Protein AF-A0A538MYV8-F1 (afdb_monomer_lite)

pLDDT: mean 91.84, std 8.22, range [51.97, 98.62]

Sequence (216 aa):
MGMLVLVGTPPGEPSERARAALAGADVVGRDDTPDAELLAALRAGATVAVVTDRPRDRLVRAALDAGVPVTAVPGADAAIGALAVSGLPSDRFCVEDGPPREPARLATEPRTLVFREPGRLADLAAAFGADRPAVLCGPDGAVLRGSLGELTEAGPGVLVVAGAPAVSVARPDDASLRAEVAGHEVGGTPRRDAITLVARRYGLPRREVYQAVVTR

Foldseek 3Di:
DEAEEEEEDALDDGDPVSVVLVVQWPEEAEPPDDLVVQLVCRLVRTYYYYYYQDDPPVSVVSCVVSVHYYYYDDYDHQQVVLVVPQPADDPDEEEAAEADPCLLVQLQFQHKYKYFHNDQLVVNCVNNPQQWWKWFQDSVRDIDTGGSVVCRPVDTGIMITHHRDPPQVPPDPLVVLQVQLVVVVVVVHPSLVSLVVSCVVNVHDSVVSVCSNPPD

Radius of gyration: 24.99 Å; chains: 1; bounding box: 68×32×53 Å

Structure (mmCIF, N/CA/C/O backbone):
data_AF-A0A538MYV8-F1
#
_entry.id   AF-A0A538MYV8-F1
#
loop_
_atom_site.group_PDB
_atom_site.id
_atom_site.type_symbol
_atom_site.label_atom_id
_atom_site.label_alt_id
_atom_site.label_comp_id
_atom_site.label_asym_id
_atom_site.label_entity_id
_atom_site.label_seq_id
_atom_site.pdbx_PDB_ins_code
_atom_site.Cartn_x
_atom_site.Cartn_y
_atom_site.Cartn_z
_atom_site.occupancy
_atom_site.B_iso_or_equiv
_atom_site.auth_seq_id
_atom_site.auth_comp_id
_atom_site.auth_asym_id
_atom_site.auth_atom_id
_atom_site.pdbx_PDB_model_num
ATOM 1 N N . MET A 1 1 ? 11.898 -5.232 -32.373 1.00 75.19 1 MET A N 1
ATOM 2 C CA . MET A 1 1 ? 10.717 -4.692 -31.667 1.00 75.19 1 MET A CA 1
ATOM 3 C C . MET A 1 1 ? 11.099 -4.669 -30.203 1.00 75.19 1 MET A C 1
ATOM 5 O O . MET A 1 1 ? 11.535 -5.713 -29.735 1.00 75.19 1 MET A O 1
ATOM 9 N N . GLY A 1 2 ? 11.072 -3.503 -29.552 1.00 90.25 2 GLY A N 1
ATOM 10 C CA . GLY A 1 2 ? 11.531 -3.371 -28.165 1.00 90.25 2 GLY A CA 1
ATOM 11 C C . GLY A 1 2 ? 10.633 -4.119 -27.183 1.00 90.25 2 GLY A C 1
ATOM 12 O O . GLY A 1 2 ? 9.567 -4.598 -27.566 1.00 90.25 2 GLY A O 1
ATOM 13 N N . MET A 1 3 ? 11.055 -4.213 -25.926 1.00 97.31 3 MET A N 1
ATOM 14 C CA . MET A 1 3 ? 10.283 -4.835 -24.845 1.00 97.31 3 MET A CA 1
ATOM 15 C C . MET A 1 3 ? 10.547 -4.098 -23.537 1.00 97.31 3 MET A C 1
ATOM 17 O O . MET A 1 3 ? 11.699 -3.830 -23.209 1.00 97.31 3 MET A O 1
ATOM 21 N N . LEU A 1 4 ? 9.495 -3.807 -22.775 1.00 97.94 4 LEU A N 1
ATOM 22 C CA . LEU A 1 4 ? 9.611 -3.271 -21.422 1.00 97.94 4 LEU A CA 1
ATOM 23 C C . LEU A 1 4 ? 9.412 -4.393 -20.399 1.00 97.94 4 LEU A C 1
ATOM 25 O O . LEU A 1 4 ? 8.392 -5.084 -20.410 1.00 97.94 4 LEU A O 1
ATOM 29 N N . VAL A 1 5 ? 10.363 -4.540 -19.481 1.00 97.25 5 VAL A N 1
ATOM 30 C CA . VAL A 1 5 ? 10.290 -5.476 -18.356 1.00 97.25 5 VAL A CA 1
ATOM 31 C C . VAL A 1 5 ? 10.330 -4.689 -17.050 1.00 97.25 5 VAL A C 1
ATOM 33 O O . VAL A 1 5 ? 11.341 -4.071 -16.729 1.00 97.25 5 VAL A O 1
ATOM 36 N N . LEU A 1 6 ? 9.253 -4.715 -16.268 1.00 96.19 6 LEU A N 1
ATOM 37 C CA . LEU A 1 6 ? 9.278 -4.193 -14.900 1.00 96.19 6 LEU A CA 1
ATOM 38 C C . LEU A 1 6 ? 9.822 -5.263 -13.956 1.00 96.19 6 LEU A C 1
ATOM 40 O O . LEU A 1 6 ? 9.308 -6.378 -13.915 1.00 96.19 6 LEU A O 1
ATOM 44 N N . VAL A 1 7 ? 10.860 -4.943 -13.196 1.00 93.75 7 VAL A N 1
ATOM 45 C CA . VAL A 1 7 ? 11.504 -5.870 -12.266 1.00 93.75 7 VAL A CA 1
ATOM 46 C C . VAL A 1 7 ? 11.270 -5.364 -10.850 1.00 93.75 7 VAL A C 1
ATOM 48 O O . VAL A 1 7 ? 11.802 -4.324 -10.470 1.00 93.75 7 VAL A O 1
ATOM 51 N N . GLY A 1 8 ? 10.475 -6.098 -10.071 1.00 88.50 8 GLY A N 1
ATOM 52 C CA . GLY A 1 8 ? 10.242 -5.763 -8.668 1.00 88.50 8 GLY A CA 1
ATOM 53 C C . GLY A 1 8 ? 11.539 -5.805 -7.856 1.00 88.50 8 GLY A C 1
ATOM 54 O O . GLY A 1 8 ? 12.344 -6.730 -8.012 1.00 88.50 8 GLY A O 1
ATOM 55 N N . THR A 1 9 ? 11.746 -4.823 -6.982 1.00 71.94 9 THR A N 1
ATOM 56 C CA . THR A 1 9 ? 12.897 -4.779 -6.071 1.00 71.94 9 THR A CA 1
ATOM 57 C C . THR A 1 9 ? 12.812 -5.894 -5.018 1.00 71.94 9 THR A C 1
ATOM 59 O O . THR A 1 9 ? 11.776 -6.093 -4.386 1.00 71.94 9 THR A O 1
ATOM 62 N N . PRO A 1 10 ? 13.881 -6.666 -4.782 1.00 57.84 10 PRO A N 1
ATOM 63 C CA . PRO A 1 10 ? 13.966 -7.513 -3.601 1.00 57.84 10 PRO A CA 1
ATOM 64 C C . PRO A 1 10 ? 14.563 -6.709 -2.430 1.00 57.84 10 PRO A C 1
ATOM 66 O O . PRO A 1 10 ? 15.513 -5.958 -2.647 1.00 57.84 10 PRO A O 1
ATOM 69 N N . PRO A 1 11 ? 14.130 -6.916 -1.171 1.00 56.22 11 PRO A N 1
ATOM 70 C CA . PRO A 1 11 ? 14.833 -6.430 0.022 1.00 56.22 11 PRO A CA 1
ATOM 71 C C . PRO A 1 11 ? 16.139 -7.219 0.286 1.00 56.22 11 PRO A C 1
ATOM 73 O O . PRO A 1 11 ? 16.555 -7.393 1.425 1.00 56.22 11 PRO A O 1
ATOM 76 N N . GLY A 1 12 ? 16.775 -7.752 -0.763 1.00 65.75 12 GLY A N 1
ATOM 77 C CA . GLY A 1 12 ? 17.877 -8.709 -0.699 1.00 65.75 12 GLY A CA 1
ATOM 78 C C . GLY A 1 12 ? 18.343 -9.141 -2.092 1.00 65.75 12 GLY A C 1
ATOM 79 O O . GLY A 1 12 ? 18.235 -8.381 -3.055 1.00 65.75 12 GLY A O 1
ATOM 80 N N . GLU A 1 13 ? 18.861 -10.366 -2.220 1.00 70.75 13 GLU A N 1
ATOM 81 C CA . GLU A 1 13 ? 19.348 -10.860 -3.513 1.00 70.75 13 GLU A CA 1
ATOM 82 C C . GLU A 1 13 ? 18.222 -10.998 -4.555 1.00 70.75 13 GLU A C 1
ATOM 84 O O . GLU A 1 13 ? 17.139 -11.509 -4.244 1.00 70.75 13 GLU A O 1
ATOM 89 N N . PRO A 1 14 ? 18.457 -10.597 -5.820 1.00 79.88 14 PRO A N 1
ATOM 90 C CA . PRO A 1 14 ? 17.461 -10.753 -6.863 1.00 79.88 14 PRO A CA 1
ATOM 91 C C . PRO A 1 14 ? 17.208 -12.220 -7.195 1.00 79.88 14 PRO A C 1
ATOM 93 O O . PRO A 1 14 ? 18.136 -13.029 -7.321 1.00 79.88 14 PRO A O 1
ATOM 96 N N . SER A 1 15 ? 15.931 -12.542 -7.416 1.00 86.62 15 SER A N 1
ATOM 97 C CA . SER A 1 15 ? 15.525 -13.860 -7.901 1.00 86.62 15 SER A CA 1
ATOM 98 C C . SER A 1 15 ? 16.261 -14.215 -9.196 1.00 86.62 15 SER A C 1
ATOM 100 O O . SER A 1 15 ? 16.681 -13.339 -9.954 1.00 86.62 15 SER A O 1
ATOM 102 N N . GLU A 1 16 ? 16.399 -15.507 -9.493 1.00 89.56 16 GLU A N 1
ATOM 103 C CA . GLU A 1 16 ? 17.036 -15.957 -10.737 1.00 89.56 16 GLU A CA 1
ATOM 104 C C . GLU A 1 16 ? 16.371 -15.343 -11.979 1.00 89.56 16 GLU A C 1
ATOM 106 O O . GLU A 1 16 ? 17.059 -14.889 -12.891 1.00 89.56 16 GLU A O 1
ATOM 111 N N . ARG A 1 17 ? 15.035 -15.224 -11.969 1.00 90.12 17 ARG A N 1
ATOM 112 C CA . ARG A 1 17 ? 14.280 -14.542 -13.030 1.00 90.12 17 ARG A CA 1
ATOM 113 C C . ARG A 1 17 ? 14.609 -13.055 -13.124 1.00 90.12 17 ARG A C 1
ATOM 115 O O . ARG A 1 17 ? 14.745 -12.553 -14.234 1.00 90.12 17 ARG A O 1
ATOM 122 N N . ALA A 1 18 ? 14.749 -12.360 -11.995 1.00 91.38 18 ALA A N 1
ATOM 123 C CA . ALA A 1 18 ? 15.143 -10.953 -11.987 1.00 91.38 18 ALA A CA 1
ATOM 124 C C . ALA A 1 18 ? 16.572 -10.781 -12.524 1.00 91.38 18 ALA A C 1
ATOM 126 O O . ALA A 1 18 ? 16.797 -9.938 -13.387 1.00 91.38 18 ALA A O 1
ATOM 127 N N . ARG A 1 19 ? 17.521 -11.630 -12.101 1.00 91.69 19 ARG A N 1
ATOM 128 C CA . ARG A 1 19 ? 18.895 -11.632 -12.633 1.00 91.69 19 ARG A CA 1
ATOM 129 C C . ARG A 1 19 ? 18.922 -11.880 -14.139 1.00 91.69 19 ARG A C 1
ATOM 131 O O . ARG A 1 19 ? 19.604 -11.151 -14.848 1.00 91.69 19 ARG A O 1
ATOM 138 N N . ALA A 1 20 ? 18.164 -12.862 -14.623 1.00 93.00 20 ALA A N 1
ATOM 139 C CA . ALA A 1 20 ? 18.073 -13.164 -16.048 1.00 93.00 20 ALA A CA 1
ATOM 140 C C . ALA A 1 20 ? 17.469 -11.998 -16.850 1.00 93.00 20 ALA A C 1
ATOM 142 O O . ALA A 1 20 ? 18.008 -11.635 -17.892 1.00 93.00 20 ALA A O 1
ATOM 143 N N . ALA A 1 21 ? 16.395 -11.377 -16.350 1.00 93.31 21 ALA A N 1
ATOM 144 C CA . ALA A 1 21 ? 15.771 -10.224 -16.995 1.00 93.31 21 ALA A CA 1
ATOM 145 C C . ALA A 1 21 ? 16.719 -9.019 -17.081 1.00 93.31 21 ALA A C 1
ATOM 147 O O . ALA A 1 21 ? 16.794 -8.378 -18.123 1.00 93.31 21 ALA A O 1
ATOM 148 N N . LEU A 1 22 ? 17.465 -8.736 -16.009 1.00 94.19 22 LEU A N 1
ATOM 149 C CA . LEU A 1 22 ? 18.431 -7.636 -15.976 1.00 94.19 22 LEU A CA 1
ATOM 150 C C . LEU A 1 22 ? 19.646 -7.906 -16.870 1.00 94.19 22 LEU A C 1
ATOM 152 O O . LEU A 1 22 ? 20.090 -7.007 -17.572 1.00 94.19 22 LEU A O 1
ATOM 156 N N . ALA A 1 23 ? 20.168 -9.135 -16.873 1.00 94.69 23 ALA A N 1
ATOM 157 C CA . ALA A 1 23 ? 21.309 -9.513 -17.707 1.00 94.69 23 ALA A CA 1
ATOM 158 C C . ALA A 1 23 ? 20.974 -9.549 -19.208 1.00 94.69 23 ALA A C 1
ATOM 160 O O . ALA A 1 23 ? 21.864 -9.370 -20.034 1.00 94.69 23 ALA A O 1
ATOM 161 N N . GLY A 1 24 ? 19.710 -9.804 -19.559 1.00 94.19 24 GLY A N 1
ATOM 162 C CA . GLY A 1 24 ? 19.230 -9.839 -20.941 1.00 94.19 24 GLY A CA 1
ATOM 163 C C . GLY A 1 24 ? 18.709 -8.504 -21.479 1.00 94.19 24 GLY A C 1
ATOM 164 O O . GLY A 1 24 ? 18.251 -8.469 -22.618 1.00 94.19 24 GLY A O 1
ATOM 165 N N . ALA A 1 25 ? 18.719 -7.434 -20.679 1.00 96.88 25 ALA A N 1
ATOM 166 C CA . ALA A 1 25 ? 18.253 -6.119 -21.104 1.00 96.88 25 ALA A CA 1
ATOM 167 C C . ALA A 1 25 ? 19.376 -5.311 -21.766 1.00 96.88 25 ALA A C 1
ATOM 169 O O . ALA A 1 25 ? 20.512 -5.306 -21.298 1.00 96.88 25 ALA A O 1
ATOM 170 N N . ASP A 1 26 ? 19.029 -4.567 -22.814 1.00 97.62 26 ASP A N 1
ATOM 171 C CA . ASP A 1 26 ? 19.937 -3.623 -23.470 1.00 97.62 26 ASP A CA 1
ATOM 172 C C . ASP A 1 26 ? 20.108 -2.345 -22.628 1.00 97.62 26 ASP A C 1
ATOM 174 O O . ASP A 1 26 ? 21.166 -1.718 -22.634 1.00 97.62 26 ASP A O 1
ATOM 178 N N . VAL A 1 27 ? 19.056 -1.953 -21.896 1.00 97.50 27 VAL A N 1
ATOM 179 C CA . VAL A 1 27 ? 19.040 -0.790 -20.996 1.00 97.50 27 VAL A CA 1
ATOM 180 C C . VAL A 1 27 ? 18.428 -1.184 -19.657 1.00 97.50 27 VAL A C 1
ATOM 182 O O . VAL A 1 27 ? 17.369 -1.810 -19.610 1.00 97.50 27 VAL A O 1
ATOM 185 N N . VAL A 1 28 ? 19.069 -0.770 -18.561 1.00 96.81 28 VAL A N 1
ATOM 186 C CA . VAL A 1 28 ? 18.564 -0.971 -17.197 1.00 96.81 28 VAL A CA 1
ATOM 187 C C . VAL A 1 28 ? 18.276 0.378 -16.544 1.00 96.81 28 VAL A C 1
ATOM 189 O O . VAL A 1 28 ? 19.193 1.154 -16.286 1.00 96.81 28 VAL A O 1
ATOM 192 N N . GLY A 1 29 ? 17.000 0.639 -16.266 1.00 94.94 29 GLY A N 1
ATOM 193 C CA . GLY A 1 29 ? 16.519 1.811 -15.540 1.00 94.94 29 GLY A CA 1
ATOM 194 C C . GLY A 1 29 ? 16.185 1.520 -14.076 1.00 94.94 29 GLY A C 1
ATOM 195 O O . GLY A 1 29 ? 16.063 0.367 -13.652 1.00 94.94 29 GLY A O 1
ATOM 196 N N . ARG A 1 30 ? 15.996 2.593 -13.311 1.00 92.31 30 ARG A N 1
ATOM 197 C CA . ARG A 1 30 ? 15.528 2.614 -11.919 1.00 92.31 30 ARG A CA 1
ATOM 198 C C . ARG A 1 30 ? 14.431 3.665 -11.737 1.00 92.31 30 ARG A C 1
ATOM 200 O O . ARG A 1 30 ? 14.079 4.372 -12.682 1.00 92.31 30 ARG A O 1
ATOM 207 N N . ASP A 1 31 ? 13.902 3.785 -10.523 1.00 87.06 31 ASP A N 1
ATOM 208 C CA . ASP A 1 31 ? 12.831 4.736 -10.208 1.00 87.06 31 ASP A CA 1
ATOM 209 C C . ASP A 1 31 ? 13.180 6.204 -10.507 1.00 87.06 31 ASP A C 1
ATOM 211 O O . ASP A 1 31 ? 12.310 6.981 -10.898 1.00 87.06 31 ASP A O 1
ATOM 215 N N . ASP A 1 32 ? 14.449 6.583 -10.416 1.00 89.44 32 ASP A N 1
ATOM 216 C CA . ASP A 1 32 ? 14.944 7.924 -10.742 1.00 89.44 32 ASP A CA 1
ATOM 217 C C . ASP A 1 32 ? 15.244 8.130 -12.237 1.00 89.44 32 ASP A C 1
ATOM 219 O O . ASP A 1 32 ? 15.486 9.258 -12.670 1.00 89.44 32 ASP A O 1
ATOM 223 N N . THR A 1 33 ? 15.203 7.071 -13.051 1.00 94.38 33 THR A N 1
ATOM 224 C CA . THR A 1 33 ? 15.491 7.179 -14.482 1.00 94.38 33 THR A CA 1
ATOM 225 C C . THR A 1 33 ? 14.340 7.883 -15.211 1.00 94.38 33 THR A C 1
ATOM 227 O O . THR A 1 33 ? 13.185 7.447 -15.083 1.00 94.38 33 THR A O 1
ATOM 230 N N . PRO A 1 34 ? 14.616 8.944 -15.999 1.00 95.50 34 PRO A N 1
ATOM 231 C CA . PRO A 1 34 ? 13.584 9.675 -16.724 1.00 95.50 34 PRO A CA 1
ATOM 232 C C . PRO A 1 34 ? 12.831 8.792 -17.723 1.00 95.50 34 PRO A C 1
ATOM 234 O O . PRO A 1 34 ? 13.426 8.179 -18.609 1.00 95.50 34 PRO A O 1
ATOM 237 N N . ASP A 1 35 ? 11.49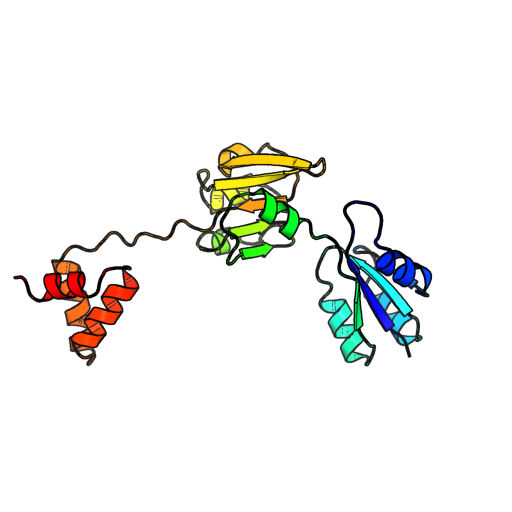8 8.805 -17.658 1.00 95.06 35 ASP A N 1
ATOM 238 C CA . ASP A 1 35 ? 10.653 8.017 -18.570 1.00 95.06 35 ASP A CA 1
ATOM 239 C C . ASP A 1 35 ? 10.926 8.327 -20.050 1.00 95.06 35 ASP A C 1
ATOM 241 O O . ASP A 1 35 ? 10.860 7.436 -20.894 1.00 95.06 35 ASP A O 1
ATOM 245 N N . ALA A 1 36 ? 11.267 9.578 -20.378 1.00 95.06 36 ALA A N 1
ATOM 246 C CA . ALA A 1 36 ? 11.573 9.988 -21.748 1.00 95.06 36 ALA A CA 1
ATOM 247 C C . ALA A 1 36 ? 12.786 9.244 -22.335 1.00 95.06 36 ALA A C 1
ATOM 249 O O . ALA A 1 36 ? 12.776 8.897 -23.516 1.00 95.06 36 ALA A O 1
ATOM 250 N N . GLU A 1 37 ? 13.800 8.975 -21.513 1.00 96.31 37 GLU A N 1
ATOM 251 C CA . GLU A 1 37 ? 15.004 8.242 -21.910 1.00 96.31 37 GLU A CA 1
ATOM 252 C C . GLU A 1 37 ? 14.680 6.767 -22.169 1.00 96.31 37 GLU A C 1
ATOM 254 O O . GLU A 1 37 ? 14.988 6.229 -23.234 1.00 96.31 37 GLU A O 1
ATOM 259 N N . LEU A 1 38 ? 13.954 6.139 -21.239 1.00 97.38 38 LEU A N 1
ATOM 260 C CA . LEU A 1 38 ? 13.519 4.746 -21.353 1.00 97.38 38 LEU A CA 1
ATOM 261 C C . LEU A 1 38 ? 12.638 4.537 -22.593 1.00 97.38 38 LEU A C 1
ATOM 263 O O . LEU A 1 38 ? 12.814 3.578 -23.342 1.00 97.38 38 LEU A O 1
ATOM 267 N N . LEU A 1 39 ? 11.719 5.469 -22.858 1.00 95.94 39 LEU A N 1
ATOM 268 C CA . LEU A 1 39 ? 10.853 5.430 -24.036 1.00 95.94 39 LEU A CA 1
ATOM 269 C C . LEU A 1 39 ? 11.624 5.607 -25.346 1.00 95.94 39 LEU A C 1
ATOM 271 O O . LEU A 1 39 ? 11.259 4.988 -26.347 1.00 95.94 39 LEU A O 1
ATOM 275 N N . ALA A 1 40 ? 12.674 6.429 -25.366 1.00 96.25 40 ALA A N 1
ATOM 276 C CA . ALA A 1 40 ? 13.527 6.566 -26.543 1.00 96.25 40 ALA A CA 1
ATOM 277 C C . ALA A 1 40 ? 14.225 5.236 -26.873 1.00 96.25 40 ALA A C 1
ATOM 279 O O . ALA A 1 40 ? 14.197 4.807 -28.028 1.00 96.25 40 ALA A O 1
ATOM 280 N N . ALA A 1 41 ? 14.756 4.543 -25.861 1.00 97.50 41 ALA A N 1
ATOM 281 C CA . ALA A 1 41 ? 15.362 3.225 -26.029 1.00 97.50 41 ALA A CA 1
ATOM 282 C C . ALA A 1 41 ? 14.348 2.175 -26.523 1.00 97.50 41 ALA A C 1
ATOM 284 O O . ALA A 1 41 ? 14.606 1.475 -27.505 1.00 97.50 41 ALA A O 1
ATOM 285 N N . LEU A 1 42 ? 13.156 2.116 -25.917 1.00 97.44 42 LEU A N 1
ATOM 286 C CA . LEU A 1 42 ? 12.086 1.201 -26.340 1.00 97.44 42 LEU A CA 1
ATOM 287 C C . LEU A 1 42 ? 11.699 1.410 -27.815 1.00 97.44 42 LEU A C 1
ATOM 289 O O . LEU A 1 42 ? 11.546 0.443 -28.564 1.00 97.44 42 LEU A O 1
ATOM 293 N N . ARG A 1 43 ? 11.593 2.670 -28.260 1.00 94.69 43 ARG A N 1
ATOM 294 C CA . ARG A 1 43 ? 11.285 3.027 -29.659 1.00 94.69 43 ARG A CA 1
ATOM 295 C C . ARG A 1 43 ? 12.409 2.681 -30.629 1.00 94.69 43 ARG A C 1
ATOM 297 O O . ARG A 1 43 ? 12.126 2.341 -31.773 1.00 94.69 43 ARG A O 1
ATOM 304 N N . ALA A 1 44 ? 13.658 2.719 -30.174 1.00 96.06 44 ALA A N 1
ATOM 305 C CA . ALA A 1 44 ? 14.805 2.233 -30.938 1.00 96.06 44 ALA A CA 1
ATOM 306 C C . ALA A 1 44 ? 14.842 0.694 -31.048 1.00 96.06 44 ALA A C 1
ATOM 308 O O . ALA A 1 44 ? 15.687 0.143 -31.749 1.00 96.06 44 ALA A O 1
ATOM 309 N N . GLY A 1 45 ? 13.909 -0.006 -30.396 1.00 96.56 45 GLY A N 1
ATOM 310 C CA . GLY A 1 45 ? 13.795 -1.457 -30.441 1.00 96.56 45 GLY A CA 1
ATOM 311 C C . GLY A 1 45 ? 14.551 -2.180 -29.329 1.00 96.56 45 GLY A C 1
ATOM 312 O O . GLY A 1 45 ? 14.637 -3.403 -29.404 1.00 96.56 45 GLY A O 1
ATOM 313 N N . ALA A 1 46 ? 15.057 -1.453 -28.328 1.00 97.81 46 ALA A N 1
ATOM 314 C CA . ALA A 1 46 ? 15.773 -2.018 -27.192 1.00 97.81 46 ALA A CA 1
ATOM 315 C C . ALA A 1 46 ? 14.838 -2.768 -26.231 1.00 97.81 46 ALA A C 1
ATOM 317 O O . ALA A 1 46 ? 13.670 -2.406 -26.039 1.00 97.81 46 ALA A O 1
ATOM 318 N N . THR A 1 47 ? 15.384 -3.785 -25.579 1.00 98.19 47 THR A N 1
ATOM 319 C CA . THR A 1 47 ? 14.822 -4.388 -24.374 1.00 98.19 47 THR A CA 1
ATOM 320 C C . THR A 1 47 ? 15.238 -3.547 -23.175 1.00 98.19 47 THR A C 1
ATOM 322 O O . THR A 1 47 ? 16.422 -3.436 -22.863 1.00 98.19 47 THR A O 1
ATOM 325 N N . VAL A 1 48 ? 14.266 -2.955 -22.489 1.00 98.25 48 VAL A N 1
ATOM 326 C CA . VAL A 1 48 ? 14.492 -2.110 -21.316 1.00 98.25 48 VAL A CA 1
ATOM 327 C C . VAL A 1 48 ? 13.950 -2.818 -20.084 1.00 98.25 48 VAL A C 1
ATOM 329 O O . VAL A 1 48 ? 12.755 -3.108 -20.009 1.00 98.25 48 VAL A O 1
ATOM 332 N N . ALA A 1 49 ? 14.812 -3.071 -19.105 1.00 97.12 49 ALA A N 1
ATOM 333 C CA . ALA A 1 49 ? 14.403 -3.527 -17.783 1.00 97.12 49 ALA A CA 1
ATOM 334 C C . ALA A 1 49 ? 14.403 -2.347 -16.809 1.00 97.12 49 ALA A C 1
ATOM 336 O O . ALA A 1 49 ? 15.368 -1.593 -16.753 1.00 97.12 49 ALA A O 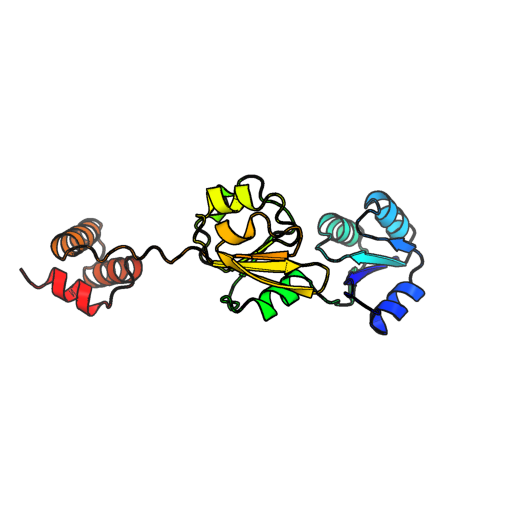1
ATOM 337 N N . VAL A 1 50 ? 13.342 -2.178 -16.026 1.00 96.19 50 VAL A N 1
ATOM 338 C CA . VAL A 1 50 ? 13.249 -1.115 -15.017 1.00 96.19 50 VAL A CA 1
ATOM 339 C C . VAL A 1 50 ? 13.077 -1.749 -13.652 1.00 96.19 50 VAL A C 1
ATOM 341 O O . VAL A 1 50 ? 12.076 -2.419 -13.403 1.00 96.19 50 VAL A O 1
ATOM 344 N N . VAL A 1 51 ? 14.054 -1.536 -12.775 1.00 93.38 51 VAL A N 1
ATOM 345 C CA . VAL A 1 51 ? 13.969 -1.941 -11.373 1.00 93.38 51 VAL A CA 1
ATOM 346 C C . VAL A 1 51 ? 13.105 -0.927 -10.633 1.00 93.38 51 VAL A C 1
ATOM 348 O O . VAL A 1 51 ? 13.448 0.253 -10.603 1.00 93.38 51 VAL A O 1
ATOM 351 N N . THR A 1 52 ? 11.988 -1.374 -10.066 1.00 89.75 52 THR A N 1
ATOM 352 C CA . THR A 1 52 ? 11.024 -0.489 -9.402 1.00 89.75 52 THR A CA 1
ATOM 353 C C . THR A 1 52 ? 10.289 -1.207 -8.277 1.00 89.75 52 THR A C 1
ATOM 355 O O . THR A 1 52 ? 10.004 -2.402 -8.367 1.00 89.75 52 THR A O 1
ATOM 358 N N . ASP A 1 53 ? 9.992 -0.479 -7.206 1.00 83.69 53 ASP A N 1
ATOM 359 C CA . ASP A 1 53 ? 9.194 -0.953 -6.073 1.00 83.69 53 ASP A CA 1
ATOM 360 C C . ASP A 1 53 ? 7.732 -0.484 -6.120 1.00 83.69 53 ASP A C 1
ATOM 362 O O . ASP A 1 53 ? 6.941 -0.836 -5.242 1.00 83.69 53 ASP A O 1
ATOM 366 N N . ARG A 1 54 ? 7.373 0.300 -7.143 1.00 85.12 54 ARG A N 1
ATOM 367 C CA . ARG A 1 54 ? 6.099 1.014 -7.245 1.00 85.12 54 ARG A CA 1
ATOM 368 C C . ARG A 1 54 ? 5.543 1.000 -8.675 1.00 85.12 54 ARG A C 1
ATOM 370 O O . ARG A 1 54 ? 6.263 0.730 -9.638 1.00 85.12 54 ARG A O 1
ATOM 377 N N . PRO A 1 55 ? 4.246 1.282 -8.869 1.00 86.88 55 PRO A N 1
ATOM 378 C CA . PRO A 1 55 ? 3.672 1.359 -10.208 1.00 86.88 55 PRO A CA 1
ATOM 379 C C . PRO A 1 55 ? 4.302 2.477 -11.063 1.00 86.88 55 PRO A C 1
ATOM 381 O O . PRO A 1 55 ? 4.406 3.624 -10.637 1.00 86.88 55 PRO A O 1
ATOM 384 N N . ARG A 1 56 ? 4.652 2.163 -12.317 1.00 90.56 56 ARG A N 1
ATOM 385 C CA . ARG A 1 56 ? 5.162 3.114 -13.331 1.00 90.56 56 ARG A CA 1
ATOM 386 C C . ARG A 1 56 ? 4.110 3.362 -14.419 1.00 90.56 56 ARG A C 1
ATOM 388 O O . ARG A 1 56 ? 4.354 3.125 -15.601 1.00 90.56 56 ARG A O 1
ATOM 395 N N . ASP A 1 57 ? 2.905 3.773 -14.023 1.00 92.56 57 ASP A N 1
ATOM 396 C CA . ASP A 1 57 ? 1.722 3.816 -14.899 1.00 92.56 57 ASP A CA 1
ATOM 397 C C . ASP A 1 57 ? 1.932 4.654 -16.173 1.00 92.56 57 ASP A C 1
ATOM 399 O O . ASP A 1 57 ? 1.518 4.241 -17.256 1.00 92.56 57 ASP A O 1
ATOM 403 N N . ARG A 1 58 ? 2.618 5.797 -16.069 1.00 93.88 58 ARG A N 1
ATOM 404 C CA . ARG A 1 58 ? 2.940 6.667 -17.212 1.00 93.88 58 ARG A CA 1
ATOM 405 C C . ARG A 1 58 ? 3.845 5.983 -18.232 1.00 93.88 58 ARG A C 1
ATOM 407 O O . ARG A 1 58 ? 3.507 5.970 -19.414 1.00 93.88 58 ARG A O 1
ATOM 414 N N . LEU A 1 59 ? 4.949 5.391 -17.778 1.00 95.88 59 LEU A N 1
ATOM 415 C CA . LEU A 1 59 ? 5.875 4.648 -18.633 1.00 95.88 59 LEU A CA 1
ATOM 416 C C . LEU A 1 59 ? 5.181 3.456 -19.299 1.00 95.88 59 LEU A C 1
ATOM 418 O O . LEU A 1 59 ? 5.304 3.273 -20.507 1.00 95.88 59 LEU A O 1
ATOM 422 N N . VAL A 1 60 ? 4.423 2.675 -18.521 1.00 96.94 60 VAL A N 1
ATOM 423 C CA . VAL A 1 60 ? 3.690 1.505 -19.023 1.00 96.94 60 VAL A CA 1
ATOM 424 C C . VAL A 1 60 ? 2.682 1.912 -20.093 1.00 96.94 60 VAL A C 1
ATOM 426 O O . VAL A 1 60 ? 2.673 1.312 -21.165 1.00 96.94 60 VAL A O 1
ATOM 429 N N . ARG A 1 61 ? 1.872 2.950 -19.848 1.00 97.31 61 ARG A N 1
ATOM 430 C CA . ARG A 1 61 ? 0.923 3.465 -20.849 1.00 97.31 61 ARG A CA 1
ATOM 431 C C . ARG A 1 61 ? 1.640 3.909 -22.118 1.00 97.31 61 ARG A C 1
ATOM 433 O O . ARG A 1 61 ? 1.285 3.454 -23.195 1.00 97.31 61 ARG A O 1
ATOM 440 N N . ALA A 1 62 ? 2.694 4.712 -21.991 1.00 96.25 62 ALA A N 1
ATOM 441 C CA . ALA A 1 62 ? 3.434 5.212 -23.145 1.00 96.25 62 ALA A CA 1
ATOM 442 C C . ALA A 1 62 ? 4.119 4.097 -23.961 1.00 96.25 62 ALA A C 1
ATOM 444 O O . ALA A 1 62 ? 4.224 4.212 -25.183 1.00 96.25 62 ALA A O 1
ATOM 445 N N . ALA A 1 63 ? 4.571 3.018 -23.314 1.00 96.56 63 ALA A N 1
ATOM 446 C CA . ALA A 1 63 ? 5.098 1.838 -23.996 1.00 96.56 63 ALA A CA 1
ATOM 447 C C . ALA A 1 63 ? 3.994 1.093 -24.766 1.00 96.56 63 ALA A C 1
ATOM 449 O O . ALA A 1 63 ? 4.165 0.804 -25.952 1.00 96.56 63 ALA A O 1
ATOM 450 N N . LEU A 1 64 ? 2.846 0.848 -24.126 1.00 96.88 64 LEU A N 1
ATOM 451 C CA . LEU A 1 64 ? 1.690 0.202 -24.758 1.00 96.88 64 LEU A CA 1
ATOM 452 C C . LEU A 1 64 ? 1.159 1.015 -25.949 1.00 96.88 64 LEU A C 1
ATOM 454 O O . LEU A 1 64 ? 0.912 0.443 -27.009 1.00 96.88 64 LEU A O 1
ATOM 458 N N . ASP A 1 65 ? 1.065 2.340 -25.812 1.00 96.12 65 ASP A N 1
ATOM 459 C CA . ASP A 1 65 ? 0.643 3.254 -26.883 1.00 96.12 65 ASP A CA 1
ATOM 460 C C . ASP A 1 65 ? 1.605 3.222 -28.084 1.00 96.12 65 ASP A C 1
ATOM 462 O O . ASP A 1 65 ? 1.198 3.423 -29.228 1.00 96.12 65 ASP A O 1
ATOM 466 N N . ALA A 1 66 ? 2.888 2.935 -27.845 1.00 93.94 66 ALA A N 1
ATOM 467 C CA . ALA A 1 66 ? 3.897 2.748 -28.884 1.00 93.94 66 ALA A CA 1
ATOM 468 C C . ALA A 1 66 ? 3.916 1.322 -29.475 1.00 93.94 66 ALA A C 1
ATOM 470 O O . ALA A 1 66 ? 4.794 1.008 -30.279 1.00 93.94 66 ALA A O 1
ATOM 471 N N . GLY A 1 67 ? 2.984 0.449 -29.074 1.00 95.69 67 GLY A N 1
ATOM 472 C CA . GLY A 1 67 ? 2.932 -0.950 -29.505 1.00 95.69 67 GLY A CA 1
ATOM 473 C C . GLY A 1 67 ? 4.052 -1.817 -28.924 1.00 95.69 67 GLY A C 1
ATOM 474 O O . GLY A 1 67 ? 4.348 -2.880 -29.469 1.00 95.69 67 GLY A O 1
ATOM 475 N N . VAL A 1 68 ? 4.697 -1.372 -27.843 1.00 97.50 68 VAL A N 1
ATOM 476 C CA . VAL A 1 68 ? 5.784 -2.103 -27.191 1.00 97.50 68 VAL A CA 1
ATOM 477 C C . VAL A 1 68 ? 5.207 -3.077 -26.155 1.00 97.50 68 VAL A C 1
ATOM 479 O O . VAL A 1 68 ? 4.477 -2.645 -25.260 1.00 97.50 68 VAL A O 1
ATOM 482 N N . PRO A 1 69 ? 5.526 -4.384 -26.231 1.00 97.38 69 PRO A N 1
ATOM 483 C CA . PRO A 1 69 ? 5.137 -5.352 -25.213 1.00 97.38 69 PRO A CA 1
ATOM 484 C C . PRO A 1 69 ? 5.672 -4.983 -23.828 1.00 97.38 69 PRO A C 1
ATOM 486 O O . PRO A 1 69 ? 6.829 -4.580 -23.682 1.00 97.38 69 PRO A O 1
ATOM 489 N N . VAL A 1 70 ? 4.837 -5.186 -22.809 1.00 97.50 70 VAL A N 1
ATOM 490 C CA . VAL A 1 70 ? 5.176 -4.960 -21.401 1.00 97.50 70 VAL A CA 1
ATOM 491 C C . VAL A 1 70 ? 5.000 -6.263 -20.628 1.00 97.50 70 VAL A C 1
ATOM 493 O O . VAL A 1 70 ? 3.975 -6.931 -20.754 1.00 97.50 70 VAL A O 1
ATOM 496 N N . THR A 1 71 ? 5.987 -6.620 -19.813 1.00 96.06 71 THR A N 1
ATOM 497 C CA . THR A 1 71 ? 5.926 -7.758 -18.886 1.00 96.06 71 THR A CA 1
ATOM 498 C C . THR A 1 71 ? 6.514 -7.376 -17.529 1.00 96.06 71 THR A C 1
ATOM 500 O O . THR A 1 71 ? 7.107 -6.307 -17.378 1.00 96.06 71 THR A O 1
ATOM 503 N N . ALA A 1 72 ? 6.339 -8.235 -16.526 1.00 94.81 72 ALA A N 1
ATOM 504 C CA . AL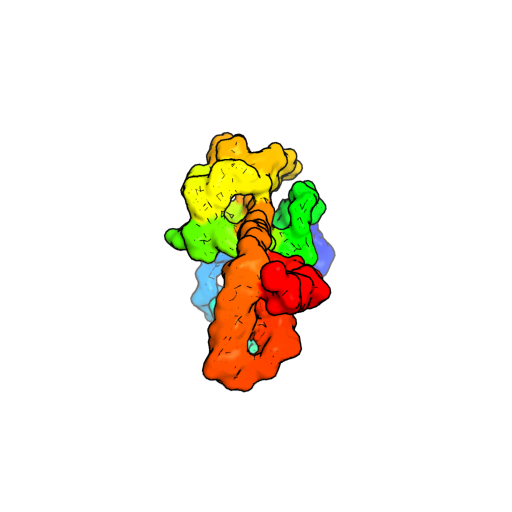A A 1 72 ? 6.853 -8.006 -15.185 1.00 94.81 72 ALA A CA 1
ATOM 505 C C . ALA A 1 72 ? 7.482 -9.266 -14.580 1.00 94.81 72 ALA A C 1
ATOM 507 O O . ALA A 1 72 ? 6.978 -10.379 -14.742 1.00 94.81 72 ALA A O 1
ATOM 508 N N . VAL A 1 73 ? 8.562 -9.067 -13.827 1.00 93.50 73 VAL A N 1
ATOM 509 C CA . VAL A 1 73 ? 9.114 -10.040 -12.886 1.00 93.50 73 VAL A CA 1
ATOM 510 C C . VAL A 1 73 ? 8.665 -9.623 -11.484 1.00 93.50 73 VAL A C 1
ATOM 512 O O . VAL A 1 73 ? 9.136 -8.594 -10.991 1.00 93.50 73 VAL A O 1
ATOM 515 N N . PRO A 1 74 ? 7.764 -10.383 -10.832 1.00 88.19 74 PRO A N 1
ATOM 516 C CA . PRO A 1 74 ? 7.319 -10.071 -9.479 1.00 88.19 74 PRO A CA 1
ATOM 517 C C . PRO A 1 74 ? 8.491 -10.023 -8.494 1.00 88.19 74 PRO A C 1
ATOM 519 O O . PRO A 1 74 ? 9.369 -10.890 -8.525 1.00 88.19 74 PRO A O 1
ATOM 522 N N . GLY A 1 75 ? 8.478 -9.017 -7.621 1.00 84.44 75 GLY A N 1
ATOM 523 C CA . GLY A 1 75 ? 9.432 -8.842 -6.529 1.00 84.44 75 GLY A CA 1
ATOM 524 C C . GLY A 1 75 ? 8.740 -8.833 -5.172 1.00 84.44 75 GLY A C 1
ATOM 525 O O . GLY A 1 75 ? 7.528 -9.035 -5.075 1.00 84.44 75 GLY A O 1
ATOM 526 N N . ALA A 1 76 ? 9.527 -8.615 -4.124 1.00 82.88 76 ALA A N 1
ATOM 527 C CA . ALA A 1 76 ? 8.973 -8.390 -2.799 1.00 82.88 76 ALA A CA 1
ATOM 528 C C . ALA A 1 76 ? 8.436 -6.959 -2.699 1.00 82.88 76 ALA A C 1
ATOM 530 O O . ALA A 1 76 ? 8.909 -6.047 -3.368 1.00 82.88 76 ALA A O 1
ATOM 531 N N . ASP A 1 77 ? 7.425 -6.780 -1.860 1.00 87.50 77 ASP A N 1
ATOM 532 C CA . ASP A 1 77 ? 6.715 -5.519 -1.728 1.00 87.50 77 ASP A CA 1
ATOM 533 C C . ASP A 1 77 ? 6.700 -5.105 -0.257 1.00 87.50 77 ASP A C 1
ATOM 535 O O . ASP A 1 77 ? 6.193 -5.838 0.597 1.00 87.50 77 ASP A O 1
ATOM 539 N N . ALA A 1 78 ? 7.291 -3.947 0.043 1.00 88.19 78 ALA A N 1
ATOM 540 C CA . ALA A 1 78 ? 7.430 -3.463 1.412 1.00 88.19 78 ALA A CA 1
ATOM 541 C C . ALA A 1 78 ? 6.071 -3.162 2.066 1.00 88.19 78 ALA A C 1
ATOM 543 O O . ALA A 1 78 ? 5.907 -3.409 3.260 1.00 88.19 78 ALA A O 1
ATOM 544 N N . ALA A 1 79 ? 5.078 -2.701 1.295 1.00 92.50 79 ALA A N 1
ATOM 545 C CA . ALA A 1 79 ? 3.726 -2.467 1.794 1.00 92.50 79 ALA A CA 1
ATOM 546 C C . ALA A 1 79 ? 3.050 -3.789 2.180 1.00 92.50 79 ALA A C 1
ATOM 548 O O . ALA A 1 79 ? 2.477 -3.903 3.264 1.00 92.50 79 ALA A O 1
ATOM 549 N N . ILE A 1 80 ? 3.175 -4.814 1.333 1.00 93.50 80 ILE A N 1
ATOM 550 C CA . ILE A 1 80 ? 2.638 -6.152 1.621 1.00 93.50 80 ILE A CA 1
ATOM 551 C C . ILE A 1 80 ? 3.367 -6.803 2.801 1.00 93.50 80 ILE A C 1
ATOM 553 O O . ILE A 1 80 ? 2.719 -7.384 3.670 1.00 93.50 80 ILE A O 1
ATOM 557 N N . GLY A 1 81 ? 4.695 -6.681 2.867 1.00 93.12 81 GLY A N 1
ATOM 558 C CA . GLY A 1 81 ? 5.499 -7.188 3.980 1.00 93.12 81 GLY A CA 1
ATOM 559 C C . GLY A 1 81 ? 5.109 -6.551 5.315 1.00 93.12 81 GLY A C 1
ATOM 560 O O . GLY A 1 81 ? 4.852 -7.268 6.282 1.00 93.12 81 GLY A O 1
ATOM 561 N N . ALA A 1 82 ? 4.987 -5.221 5.352 1.00 95.75 82 ALA A N 1
ATOM 562 C CA . ALA A 1 82 ? 4.550 -4.486 6.536 1.00 95.75 82 ALA A CA 1
ATOM 563 C C . ALA A 1 82 ? 3.124 -4.873 6.956 1.00 95.75 82 ALA A C 1
ATOM 565 O O . ALA A 1 82 ? 2.874 -5.155 8.129 1.00 95.75 82 ALA A O 1
ATOM 566 N N . LEU A 1 83 ? 2.192 -4.964 5.999 1.00 97.31 83 LEU A N 1
ATOM 567 C CA . LEU A 1 83 ? 0.822 -5.403 6.266 1.00 97.31 83 LEU A CA 1
ATOM 568 C C . LEU A 1 83 ? 0.792 -6.816 6.865 1.00 97.31 83 LEU A C 1
ATOM 570 O O . LEU A 1 83 ? 0.098 -7.035 7.859 1.00 97.31 83 LEU A O 1
ATOM 574 N N . ALA A 1 84 ? 1.576 -7.749 6.317 1.00 95.81 84 ALA A N 1
ATOM 575 C CA . ALA A 1 84 ? 1.628 -9.138 6.770 1.00 95.81 84 ALA A CA 1
ATOM 576 C C . ALA A 1 84 ? 2.076 -9.278 8.235 1.00 95.81 84 ALA A C 1
ATOM 578 O O . ALA A 1 84 ? 1.571 -10.145 8.947 1.00 95.81 84 ALA A O 1
ATOM 579 N N . VAL A 1 85 ? 2.984 -8.416 8.706 1.00 96.56 85 VAL A N 1
ATOM 580 C CA . VAL A 1 85 ? 3.467 -8.432 10.100 1.00 96.56 85 VAL A CA 1
ATOM 581 C C . VAL A 1 85 ? 2.702 -7.482 11.026 1.00 96.56 85 VAL A C 1
ATOM 583 O O . VAL A 1 85 ? 2.905 -7.521 12.242 1.00 96.56 85 VAL A O 1
ATOM 586 N N . SER A 1 86 ? 1.817 -6.636 10.491 1.00 97.44 86 SER A N 1
ATOM 587 C CA . SER A 1 86 ? 1.108 -5.615 11.273 1.00 97.44 86 SER A CA 1
ATOM 588 C C . SER A 1 86 ? 0.153 -6.207 12.315 1.00 97.44 86 SER A C 1
ATOM 590 O O . SER A 1 86 ? 0.058 -5.696 13.428 1.00 97.44 86 SER A O 1
ATOM 592 N N . GLY A 1 87 ? -0.530 -7.306 11.979 1.00 95.50 87 GLY A N 1
ATOM 593 C CA . GLY A 1 87 ? -1.644 -7.835 12.772 1.00 95.50 87 GLY A CA 1
ATOM 594 C C . GLY A 1 87 ? -2.952 -7.045 12.614 1.00 95.50 87 GLY A C 1
ATOM 595 O O . GLY A 1 87 ? -3.913 -7.321 13.328 1.00 95.50 87 GLY A O 1
ATOM 596 N N . LEU A 1 88 ? -3.004 -6.077 11.692 1.00 97.19 88 LEU A N 1
ATOM 597 C CA . LEU A 1 88 ? -4.215 -5.335 11.343 1.00 97.19 88 LEU A CA 1
ATOM 598 C C . LEU A 1 88 ? -5.038 -6.080 10.270 1.00 97.19 88 LEU A C 1
ATOM 600 O O . LEU A 1 88 ? -4.485 -6.925 9.560 1.00 97.19 88 LEU A O 1
ATOM 604 N N . PRO A 1 89 ? -6.351 -5.791 10.130 1.00 95.25 89 PRO A N 1
ATOM 605 C CA . PRO A 1 89 ? -7.189 -6.409 9.102 1.00 95.25 89 PRO A CA 1
ATOM 606 C C . PRO A 1 89 ? -6.589 -6.257 7.699 1.00 95.25 89 PRO A C 1
ATOM 608 O O . PRO A 1 89 ? -6.174 -5.165 7.312 1.00 95.25 89 PRO A O 1
ATOM 611 N N . SER A 1 90 ? -6.541 -7.347 6.937 1.00 95.00 90 SER A N 1
ATOM 612 C CA . SER A 1 90 ? -5.869 -7.411 5.630 1.00 95.00 90 SER A CA 1
ATOM 613 C C . SER A 1 90 ? -6.748 -7.981 4.512 1.00 95.00 90 SER A C 1
ATOM 615 O O . SER A 1 90 ? -6.277 -8.165 3.392 1.00 95.00 90 SER A O 1
ATOM 617 N N . ASP A 1 91 ? -8.034 -8.225 4.782 1.00 92.50 91 ASP A N 1
ATOM 618 C CA . ASP A 1 91 ? -9.014 -8.690 3.793 1.00 92.50 91 ASP A CA 1
ATOM 619 C C . ASP A 1 91 ? -9.245 -7.651 2.686 1.00 92.50 91 ASP A C 1
ATOM 621 O O . ASP A 1 91 ? -9.427 -8.001 1.517 1.00 92.50 91 ASP A O 1
ATOM 625 N N . ARG A 1 92 ? -9.212 -6.364 3.053 1.00 94.19 92 ARG A N 1
ATOM 626 C CA . ARG A 1 92 ? -9.223 -5.221 2.141 1.00 94.19 92 ARG A CA 1
ATOM 627 C C . ARG A 1 92 ? -8.358 -4.109 2.713 1.00 94.19 92 ARG A C 1
ATOM 629 O O . ARG A 1 92 ? -8.534 -3.706 3.859 1.00 94.19 92 ARG A O 1
ATOM 636 N N . PHE A 1 93 ? -7.472 -3.571 1.889 1.00 97.56 93 PHE A N 1
ATOM 637 C CA . PHE A 1 93 ? -6.572 -2.490 2.272 1.00 97.56 93 PHE A CA 1
ATOM 638 C C . PHE A 1 93 ? -6.323 -1.543 1.097 1.00 97.56 93 PHE A C 1
ATOM 640 O O . PHE A 1 93 ? -6.642 -1.857 -0.054 1.00 97.56 93 PHE A O 1
ATOM 647 N N . CYS A 1 94 ? -5.773 -0.378 1.413 1.00 96.94 94 CYS A N 1
ATOM 648 C CA . CYS A 1 94 ? -5.342 0.642 0.466 1.00 96.94 94 CYS A CA 1
ATOM 649 C C . CYS A 1 94 ? -3.837 0.865 0.627 1.00 96.94 94 CYS A C 1
ATOM 651 O O . CYS A 1 94 ? -3.337 0.839 1.751 1.00 96.94 94 CYS A O 1
ATOM 653 N N . VAL A 1 95 ? -3.131 1.096 -0.479 1.00 95.56 95 VAL A N 1
ATOM 654 C CA . VAL A 1 95 ? -1.707 1.451 -0.469 1.00 95.56 95 VAL A CA 1
ATOM 655 C C . VAL A 1 95 ? -1.556 2.857 -1.025 1.00 95.56 95 VAL A C 1
ATOM 657 O O . VAL A 1 95 ? -2.001 3.132 -2.136 1.00 95.56 95 VAL A O 1
ATOM 660 N N . GLU A 1 96 ? -0.906 3.712 -0.251 1.00 94.94 96 GLU A N 1
ATOM 661 C CA . GLU A 1 96 ? -0.484 5.050 -0.631 1.00 94.94 96 GLU A CA 1
ATOM 662 C C . GLU A 1 96 ? 1.045 5.044 -0.773 1.00 94.94 96 GLU A C 1
ATOM 664 O O . GLU A 1 96 ? 1.781 4.730 0.168 1.00 94.94 96 GLU A O 1
ATOM 669 N N . ASP A 1 97 ? 1.544 5.387 -1.960 1.00 89.81 97 ASP A N 1
ATOM 670 C CA . ASP A 1 97 ? 2.988 5.380 -2.235 1.00 89.81 97 ASP A CA 1
ATOM 671 C C . ASP A 1 97 ? 3.725 6.569 -1.591 1.00 89.81 97 ASP A C 1
ATOM 673 O O . ASP A 1 97 ? 4.951 6.569 -1.530 1.00 89.81 97 ASP A O 1
ATOM 677 N N . GLY A 1 98 ? 2.997 7.572 -1.091 1.00 90.75 98 GLY A N 1
ATOM 678 C CA . GLY A 1 98 ? 3.557 8.788 -0.505 1.00 90.75 98 GLY A CA 1
ATOM 679 C C . GLY A 1 98 ? 2.613 9.487 0.477 1.00 90.75 98 GLY A C 1
ATOM 680 O O . GLY A 1 98 ? 1.500 9.008 0.717 1.00 90.75 98 GLY A O 1
ATOM 681 N N . PRO A 1 99 ? 3.025 10.638 1.039 1.00 91.69 99 PRO A N 1
ATOM 682 C CA . PRO A 1 99 ? 2.205 11.366 1.993 1.00 91.69 99 PRO A CA 1
ATOM 683 C C . PRO A 1 99 ? 0.959 11.929 1.289 1.00 91.69 99 PRO A C 1
ATOM 685 O O . PRO A 1 99 ? 1.073 12.536 0.213 1.00 91.69 99 PRO A O 1
ATOM 688 N N . PRO A 1 100 ? -0.242 11.778 1.875 1.00 90.88 100 PRO A N 1
ATOM 689 C CA . PRO A 1 100 ? -1.457 12.291 1.267 1.00 90.88 100 PRO A CA 1
ATOM 690 C C . PRO A 1 100 ? -1.438 13.821 1.278 1.00 90.88 100 PRO A C 1
ATOM 692 O O . PRO A 1 100 ? -1.177 14.448 2.302 1.00 90.88 100 PRO A O 1
ATOM 695 N N . ARG A 1 101 ? -1.776 14.442 0.140 1.00 91.31 101 ARG A N 1
ATOM 696 C CA . ARG A 1 101 ? -1.886 15.912 0.036 1.00 91.31 101 ARG A CA 1
ATOM 697 C C . ARG A 1 101 ? -2.959 16.483 0.961 1.00 91.31 101 ARG A C 1
ATOM 699 O O . ARG A 1 101 ? -2.806 17.579 1.482 1.00 91.31 101 ARG A O 1
ATOM 706 N N . GLU A 1 102 ? -4.047 15.737 1.134 1.00 91.75 102 GLU A N 1
ATOM 707 C CA . GLU A 1 102 ? -5.158 16.077 2.020 1.00 91.75 102 GLU A CA 1
ATOM 708 C C . GLU A 1 102 ? -5.456 14.876 2.931 1.00 91.75 102 GLU A C 1
ATOM 710 O O . GLU A 1 102 ? -6.362 14.093 2.627 1.00 91.75 102 GLU A O 1
ATOM 715 N N . PRO A 1 103 ? -4.709 14.707 4.041 1.00 91.44 103 PRO A N 1
ATOM 716 C CA . PRO A 1 103 ? -4.880 13.574 4.950 1.00 91.44 103 PRO A CA 1
ATOM 717 C C . PRO A 1 103 ? -6.334 13.408 5.402 1.00 91.44 103 PRO A C 1
ATOM 719 O O . PRO A 1 103 ? -6.862 12.305 5.391 1.00 91.44 103 PRO A O 1
ATOM 722 N N . ALA A 1 104 ? -7.040 14.508 5.680 1.00 90.06 104 ALA A N 1
ATOM 723 C CA . ALA A 1 104 ? -8.438 14.497 6.115 1.00 90.06 104 ALA A CA 1
ATOM 724 C C . ALA A 1 104 ? -9.394 13.707 5.193 1.00 90.06 104 ALA A C 1
ATOM 726 O O . ALA A 1 104 ? -10.389 13.172 5.677 1.00 90.06 104 ALA A O 1
ATOM 727 N N . ARG A 1 105 ? -9.096 13.573 3.889 1.00 92.06 105 ARG A N 1
ATOM 728 C CA . ARG A 1 105 ? -9.921 12.772 2.961 1.00 92.06 105 ARG A CA 1
ATOM 729 C C . ARG A 1 105 ? -9.880 11.274 3.245 1.00 92.06 105 ARG A C 1
ATOM 731 O O . ARG A 1 105 ? -10.814 10.569 2.882 1.00 92.06 105 ARG A O 1
ATOM 738 N N . LEU A 1 106 ? -8.807 10.801 3.871 1.00 94.81 106 LEU A N 1
ATOM 739 C CA . LEU A 1 106 ? -8.595 9.397 4.212 1.00 94.81 106 LEU A CA 1
ATOM 740 C C . LEU A 1 106 ? -8.990 9.083 5.664 1.00 94.81 106 LEU A C 1
ATOM 742 O O . LEU A 1 106 ? -8.994 7.922 6.057 1.00 94.81 106 LEU A O 1
ATOM 746 N N . ALA A 1 107 ? -9.361 10.087 6.468 1.00 93.75 107 ALA A N 1
ATOM 747 C CA . ALA A 1 107 ? -9.621 9.909 7.900 1.00 93.75 107 ALA A CA 1
ATOM 748 C C . ALA A 1 107 ? -10.768 8.932 8.206 1.00 93.75 107 ALA A C 1
ATOM 750 O O .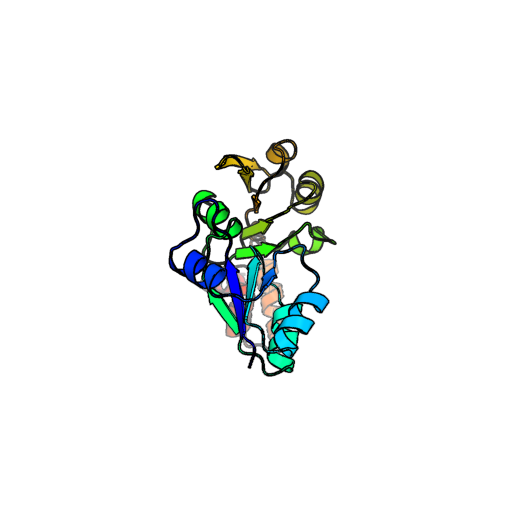 ALA A 1 107 ? -10.743 8.232 9.225 1.00 93.75 107 ALA A O 1
ATOM 751 N N . THR A 1 108 ? -11.756 8.877 7.310 1.00 92.38 108 THR A N 1
ATOM 752 C CA . THR A 1 108 ? -12.943 8.020 7.401 1.00 92.38 108 THR A CA 1
ATOM 753 C C . THR A 1 108 ? -12.823 6.722 6.604 1.00 92.38 108 THR A C 1
ATOM 755 O O . THR A 1 108 ? -13.794 5.972 6.550 1.00 92.38 108 THR A O 1
ATOM 758 N N . GLU A 1 109 ? -11.669 6.435 5.991 1.00 95.69 109 GLU A N 1
ATOM 759 C CA . GLU A 1 109 ? -11.455 5.202 5.229 1.00 95.69 109 GLU A CA 1
ATOM 760 C C . GLU A 1 109 ? -11.562 3.982 6.160 1.00 95.69 109 GLU A C 1
ATOM 762 O O . GLU A 1 109 ? -10.728 3.845 7.054 1.00 95.69 109 GLU A O 1
ATOM 767 N N . PRO A 1 110 ? -12.561 3.094 5.993 1.00 93.69 110 PRO A N 1
ATOM 768 C CA . PRO A 1 110 ? -12.772 1.957 6.893 1.00 93.69 110 PRO A CA 1
ATOM 769 C C . PRO A 1 110 ? -11.762 0.816 6.714 1.00 93.69 110 PRO A C 1
ATOM 771 O O . PRO A 1 110 ? -11.701 -0.072 7.562 1.00 93.69 110 PRO A O 1
ATOM 774 N N . ARG A 1 111 ? -11.006 0.784 5.613 1.0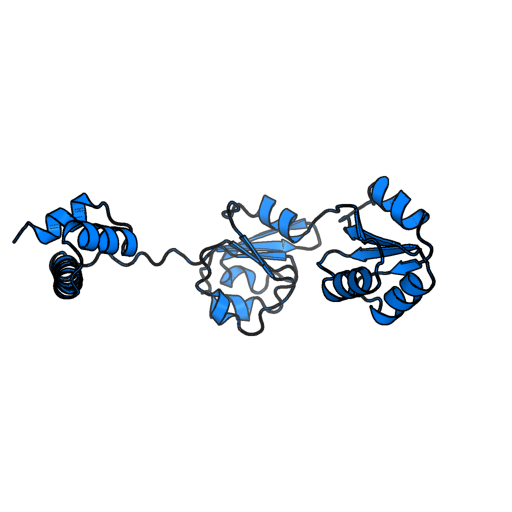0 96.81 111 ARG A N 1
ATOM 775 C CA . ARG A 1 111 ? -9.989 -0.243 5.347 1.00 96.81 111 ARG A CA 1
ATOM 776 C C . ARG A 1 111 ? -8.652 0.131 5.971 1.00 96.81 111 ARG A C 1
ATOM 778 O O . ARG A 1 111 ? -8.354 1.303 6.174 1.00 96.81 111 ARG A O 1
ATOM 785 N N . THR A 1 112 ? -7.816 -0.873 6.208 1.00 98.25 112 THR A N 1
ATOM 786 C CA . THR A 1 112 ? -6.416 -0.645 6.579 1.00 98.25 112 THR A CA 1
ATOM 787 C C . THR A 1 112 ? -5.711 0.170 5.494 1.00 98.25 112 THR A C 1
ATOM 789 O O . THR A 1 112 ? -5.835 -0.122 4.302 1.00 98.25 112 THR A O 1
ATOM 792 N N . LEU A 1 113 ? -4.977 1.195 5.913 1.00 98.38 113 LEU A N 1
ATOM 793 C CA . LEU A 1 113 ? -4.185 2.069 5.054 1.00 98.38 113 LEU A CA 1
ATOM 794 C C . LEU A 1 113 ? -2.706 1.721 5.221 1.00 98.38 113 LEU A C 1
ATOM 796 O O . LEU A 1 113 ? -2.219 1.646 6.345 1.00 98.38 113 LEU A O 1
ATOM 800 N N . VAL A 1 114 ? -1.985 1.533 4.121 1.00 98.06 114 VAL A N 1
ATOM 801 C CA . VAL A 1 114 ? -0.536 1.312 4.121 1.00 98.06 114 VAL A CA 1
ATOM 802 C C . VAL A 1 114 ? 0.131 2.471 3.397 1.00 98.06 114 VAL A C 1
ATOM 804 O O . VAL A 1 114 ? -0.130 2.684 2.220 1.00 98.06 114 VAL A O 1
ATOM 807 N N . PHE A 1 115 ? 1.005 3.200 4.076 1.00 97.00 115 PHE A N 1
ATOM 808 C CA . PHE A 1 115 ? 1.795 4.281 3.499 1.00 97.00 115 PHE A CA 1
ATOM 809 C C . PHE A 1 115 ? 3.243 3.815 3.362 1.00 97.00 115 PHE A C 1
ATOM 811 O O . PHE A 1 115 ? 3.898 3.555 4.374 1.00 97.00 115 PHE A O 1
ATOM 818 N N . ARG A 1 116 ? 3.759 3.713 2.131 1.00 93.31 116 ARG A N 1
ATOM 819 C CA . ARG A 1 116 ? 5.180 3.371 1.904 1.00 93.31 116 ARG A CA 1
ATOM 820 C C . ARG A 1 116 ? 6.106 4.473 2.395 1.00 93.31 116 ARG A C 1
ATOM 822 O O . ARG A 1 116 ? 7.106 4.201 3.047 1.00 93.31 116 ARG A O 1
ATOM 829 N N . GLU A 1 117 ? 5.733 5.710 2.088 1.00 92.00 117 GLU A N 1
ATOM 830 C CA . GLU A 1 117 ? 6.454 6.919 2.462 1.00 92.00 117 GLU A CA 1
ATOM 831 C C . GLU A 1 117 ? 5.454 7.869 3.153 1.00 92.00 117 GLU A C 1
ATOM 833 O O . GLU A 1 117 ? 4.909 8.769 2.521 1.00 92.00 117 GLU A O 1
ATOM 838 N N . PRO A 1 118 ? 5.138 7.674 4.447 1.00 93.44 118 PRO A N 1
ATOM 839 C CA . PRO A 1 118 ? 4.061 8.410 5.123 1.00 93.44 118 PRO A CA 1
ATOM 840 C C . PRO A 1 118 ? 4.356 9.903 5.348 1.00 93.44 118 PRO A C 1
ATOM 842 O O . PRO A 1 118 ? 3.460 10.664 5.713 1.00 93.44 118 PRO A O 1
ATOM 845 N N . GLY A 1 119 ? 5.603 10.342 5.150 1.00 92.50 119 GLY A N 1
ATOM 846 C CA . GLY A 1 119 ? 6.037 11.701 5.459 1.00 92.50 119 GLY A CA 1
ATOM 847 C C . GLY A 1 119 ? 5.991 11.979 6.962 1.00 92.50 119 GLY A C 1
ATOM 848 O O . GLY A 1 119 ? 6.546 11.227 7.761 1.00 92.50 119 GLY A O 1
ATOM 849 N N . ARG A 1 120 ? 5.354 13.084 7.357 1.00 93.75 120 ARG A N 1
ATOM 850 C CA . ARG A 1 120 ? 5.237 13.480 8.765 1.00 93.75 120 ARG A CA 1
ATOM 851 C C . ARG A 1 120 ? 4.088 12.735 9.444 1.00 93.75 120 ARG A C 1
ATOM 853 O O . ARG A 1 120 ? 2.921 13.052 9.232 1.00 93.75 120 ARG A O 1
ATOM 860 N N . LEU A 1 121 ? 4.422 11.810 10.341 1.00 95.81 121 LEU A N 1
ATOM 861 C CA . LEU A 1 121 ? 3.431 11.012 11.075 1.00 95.81 121 LEU A CA 1
ATOM 862 C C . LEU A 1 121 ? 2.507 11.850 11.965 1.00 95.81 121 LEU A C 1
ATOM 864 O O . LEU A 1 121 ? 1.333 11.518 12.116 1.00 95.81 121 LEU A O 1
ATOM 868 N N . ALA A 1 122 ? 3.003 12.971 12.492 1.00 95.62 122 ALA A N 1
ATOM 869 C CA . ALA A 1 122 ? 2.202 13.916 13.267 1.00 95.62 122 ALA A CA 1
ATOM 870 C C . ALA A 1 122 ? 1.010 14.482 12.471 1.00 95.62 122 ALA A C 1
ATOM 872 O O . ALA A 1 122 ? -0.066 14.674 13.035 1.00 95.62 122 ALA A O 1
ATOM 873 N N . ASP A 1 123 ? 1.168 14.696 11.162 1.00 95.56 123 ASP A N 1
ATOM 874 C CA . ASP A 1 123 ? 0.107 15.240 10.310 1.00 95.56 123 ASP A CA 1
ATOM 875 C C . ASP A 1 123 ? -0.998 14.185 10.094 1.00 95.56 123 ASP A C 1
ATOM 877 O O . ASP A 1 123 ? -2.190 14.503 10.112 1.00 95.56 123 ASP A O 1
ATOM 881 N N . LEU A 1 124 ? -0.612 12.907 9.971 1.00 96.88 124 LEU A N 1
ATOM 882 C CA . LEU A 1 124 ? -1.544 11.775 9.917 1.00 96.88 124 LEU A CA 1
ATOM 883 C C . LEU A 1 124 ? -2.257 11.568 11.259 1.00 96.88 124 LEU A C 1
ATOM 885 O O . LEU A 1 124 ? -3.472 11.384 11.276 1.00 96.88 124 LEU A O 1
ATOM 889 N N . ALA A 1 125 ? -1.538 11.650 12.383 1.00 96.88 125 ALA A N 1
ATOM 890 C CA . ALA A 1 125 ? -2.120 11.547 13.722 1.00 96.88 125 ALA A CA 1
ATOM 891 C C . ALA A 1 125 ? -3.148 12.662 13.982 1.00 96.88 125 ALA A C 1
ATOM 893 O O . ALA A 1 125 ? -4.238 12.394 14.490 1.00 96.88 125 ALA A O 1
ATOM 894 N N . ALA A 1 126 ? -2.843 13.899 13.574 1.00 96.44 126 ALA A N 1
ATOM 895 C CA . ALA A 1 126 ? -3.763 15.028 13.684 1.00 96.44 126 ALA A CA 1
ATOM 896 C C . ALA A 1 126 ? -5.040 14.831 12.848 1.00 96.44 126 ALA A C 1
ATOM 898 O O . ALA A 1 126 ? -6.127 15.206 13.284 1.00 96.44 126 ALA A O 1
ATOM 899 N N . ALA A 1 127 ? -4.925 14.227 11.662 1.00 95.94 127 ALA A N 1
ATOM 900 C CA . ALA A 1 127 ? -6.062 14.001 10.775 1.00 95.94 127 ALA A CA 1
ATOM 901 C C . ALA A 1 127 ? -6.904 12.769 11.146 1.00 95.94 127 ALA A C 1
ATOM 903 O O . ALA A 1 127 ? -8.123 12.790 10.988 1.00 95.94 127 ALA A O 1
ATOM 904 N N . PHE A 1 128 ? -6.273 11.681 11.592 1.00 95.94 128 PHE A N 1
ATOM 905 C CA . PHE A 1 128 ? -6.933 10.384 11.814 1.00 95.94 128 PHE A CA 1
ATOM 906 C C . PHE A 1 128 ? -7.335 10.145 13.273 1.00 95.94 128 PHE A C 1
ATOM 908 O O . PHE A 1 128 ? -8.138 9.243 13.543 1.00 95.94 128 PHE A O 1
ATOM 915 N N . GLY A 1 129 ? -6.794 10.956 14.185 1.00 95.75 129 GLY A N 1
ATOM 916 C CA . GLY A 1 129 ? -6.865 10.782 15.629 1.00 95.75 129 GLY A CA 1
ATOM 917 C C . GLY A 1 129 ? -5.618 10.077 16.163 1.00 95.75 129 GLY A C 1
ATOM 918 O O . GLY A 1 129 ? -5.207 9.042 15.635 1.00 95.75 129 GLY A O 1
ATOM 919 N N . ALA A 1 130 ? -5.040 10.626 17.235 1.00 96.75 130 ALA A N 1
ATOM 920 C CA . ALA A 1 130 ? -3.820 10.105 17.851 1.00 96.75 130 ALA A CA 1
ATOM 921 C C . ALA A 1 130 ? -3.971 8.645 18.302 1.00 96.75 130 ALA A C 1
ATOM 923 O O . ALA A 1 130 ? -3.044 7.866 18.120 1.00 96.75 130 ALA A O 1
ATOM 924 N N . ASP A 1 131 ? -5.154 8.258 18.783 1.00 96.25 131 ASP A N 1
ATOM 925 C CA . ASP A 1 131 ? -5.440 6.914 19.300 1.00 96.25 131 ASP A CA 1
ATOM 926 C C . ASP A 1 131 ? -5.630 5.850 18.206 1.00 96.25 131 ASP A C 1
ATOM 928 O O . ASP A 1 131 ? -5.878 4.681 18.513 1.00 96.25 131 ASP 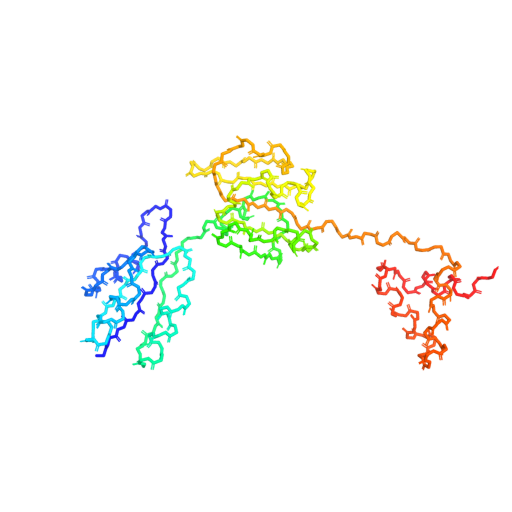A O 1
ATOM 932 N N . ARG A 1 132 ? -5.559 6.216 16.915 1.00 96.69 132 ARG A N 1
ATOM 933 C CA . ARG A 1 132 ? -5.766 5.251 15.831 1.00 96.69 132 ARG A CA 1
ATOM 934 C C . ARG A 1 132 ? -4.678 4.170 15.886 1.00 96.69 132 ARG A C 1
ATOM 936 O O . ARG A 1 132 ? -3.504 4.529 15.800 1.00 96.69 132 ARG A O 1
ATOM 943 N N . PRO A 1 133 ? -5.030 2.871 15.961 1.00 98.19 133 PRO A N 1
ATOM 944 C CA . PRO A 1 133 ? -4.030 1.811 15.971 1.00 98.19 133 PRO A CA 1
ATOM 945 C C . PRO A 1 133 ? -3.181 1.834 14.701 1.00 98.19 133 PRO A C 1
ATOM 947 O O . PRO A 1 133 ? -3.710 1.961 13.593 1.00 98.19 133 PRO A O 1
ATOM 950 N N . ALA A 1 134 ? -1.873 1.701 14.864 1.00 98.38 134 ALA A N 1
ATOM 951 C CA . ALA A 1 134 ? -0.909 1.743 13.784 1.00 98.38 134 ALA A CA 1
ATOM 952 C C . ALA A 1 134 ? 0.334 0.895 14.088 1.00 98.38 134 ALA A C 1
ATOM 954 O O . ALA A 1 134 ? 0.639 0.539 15.230 1.00 98.38 134 ALA A O 1
ATOM 955 N N . VAL A 1 135 ? 1.052 0.555 13.025 1.00 98.62 135 VAL A N 1
ATOM 956 C CA . VAL A 1 135 ? 2.298 -0.202 13.061 1.00 98.62 135 VAL A CA 1
ATOM 957 C C . VAL A 1 135 ? 3.290 0.457 12.118 1.00 98.62 135 VAL A C 1
ATOM 959 O O . VAL A 1 135 ? 2.965 0.687 10.956 1.00 98.62 135 VAL A O 1
ATOM 962 N N . LEU A 1 136 ? 4.496 0.738 12.599 1.00 98.31 136 LEU A N 1
ATOM 963 C CA . LEU A 1 136 ? 5.598 1.230 11.782 1.00 98.31 136 LEU A CA 1
ATOM 964 C C . LEU A 1 136 ? 6.627 0.114 11.593 1.00 98.31 136 LEU A C 1
ATOM 966 O O . LEU A 1 136 ? 7.150 -0.434 12.566 1.00 98.31 136 LEU A O 1
ATOM 970 N N . CYS A 1 137 ? 6.917 -0.212 10.337 1.00 97.44 137 CYS A N 1
ATOM 971 C CA . CYS A 1 137 ? 7.970 -1.141 9.949 1.00 97.44 137 CYS A CA 1
ATOM 972 C C . CYS A 1 137 ? 9.188 -0.349 9.462 1.00 97.44 137 CYS A C 1
ATOM 974 O O . CYS A 1 137 ? 9.148 0.258 8.389 1.00 97.44 137 CYS A O 1
ATOM 976 N N . GLY A 1 138 ? 10.248 -0.339 10.270 1.00 93.81 138 GLY A N 1
ATOM 977 C CA . GLY A 1 138 ? 11.495 0.367 9.992 1.00 93.81 138 GLY A CA 1
ATOM 978 C C . GLY A 1 138 ? 12.344 -0.311 8.905 1.00 93.81 138 GLY A C 1
ATOM 979 O O . GLY A 1 138 ? 12.160 -1.496 8.613 1.00 93.81 138 GLY A O 1
ATOM 980 N N . PRO A 1 139 ? 13.301 0.420 8.304 1.00 87.56 139 PRO A N 1
ATOM 981 C CA . PRO A 1 139 ? 14.162 -0.094 7.232 1.00 87.56 139 PRO A CA 1
ATOM 982 C C . PRO A 1 139 ? 15.125 -1.202 7.689 1.00 87.56 139 PRO A C 1
ATOM 984 O O . PRO A 1 139 ? 15.614 -1.972 6.869 1.00 87.56 139 PRO A O 1
ATOM 987 N N . ASP A 1 140 ? 15.394 -1.293 8.990 1.00 88.12 140 ASP A N 1
ATOM 988 C CA . ASP A 1 140 ? 16.203 -2.327 9.642 1.00 88.12 140 ASP A CA 1
ATOM 989 C C . ASP A 1 140 ? 15.401 -3.592 10.002 1.00 88.12 140 ASP A C 1
ATOM 991 O O . ASP A 1 140 ? 15.948 -4.544 10.559 1.00 88.12 140 ASP A O 1
ATOM 995 N N . GLY A 1 141 ? 14.102 -3.616 9.687 1.00 85.31 141 GLY A N 1
ATOM 996 C CA . GLY A 1 141 ? 13.191 -4.704 10.029 1.00 85.31 141 GLY A CA 1
ATOM 997 C C . GLY A 1 141 ? 12.549 -4.575 11.413 1.00 85.31 141 GLY A C 1
ATOM 998 O O . GLY A 1 141 ? 11.799 -5.471 11.808 1.00 85.31 141 GLY A O 1
ATOM 999 N N . ALA A 1 142 ? 12.790 -3.484 12.151 1.00 94.50 142 ALA A N 1
ATOM 1000 C CA . ALA A 1 142 ? 12.085 -3.219 13.401 1.00 94.50 142 ALA A CA 1
ATOM 1001 C C . ALA A 1 142 ? 10.575 -3.049 13.157 1.00 94.50 142 ALA A C 1
ATOM 1003 O O . ALA A 1 142 ? 10.151 -2.437 12.177 1.00 94.50 142 ALA A O 1
ATOM 1004 N N . VAL A 1 143 ? 9.744 -3.572 14.066 1.00 97.94 143 VAL A N 1
ATOM 1005 C CA . VAL A 1 143 ? 8.279 -3.454 13.986 1.00 97.94 143 VAL A CA 1
ATOM 1006 C C . VAL A 1 143 ? 7.745 -2.845 15.275 1.00 97.94 143 VAL A C 1
ATOM 1008 O O . VAL A 1 143 ? 7.672 -3.516 16.307 1.00 97.94 143 VAL A O 1
ATOM 1011 N N . LEU A 1 144 ? 7.349 -1.579 15.202 1.00 98.12 144 LEU A N 1
ATOM 1012 C CA . LEU A 1 144 ? 6.821 -0.803 16.320 1.00 98.12 144 LEU A CA 1
ATOM 1013 C C . LEU A 1 144 ? 5.298 -0.761 16.227 1.00 98.12 144 LEU A C 1
ATOM 1015 O O . LEU A 1 144 ? 4.753 -0.417 15.184 1.00 98.12 144 LEU A O 1
ATOM 1019 N N . ARG A 1 145 ? 4.603 -1.132 17.304 1.00 98.12 145 ARG A N 1
ATOM 1020 C CA . ARG A 1 145 ? 3.134 -1.184 17.363 1.00 98.12 145 ARG A CA 1
ATOM 1021 C C . ARG A 1 145 ? 2.636 -0.231 18.433 1.00 98.12 145 ARG A C 1
ATOM 1023 O O . ARG A 1 145 ? 3.222 -0.183 19.510 1.00 98.12 145 ARG A O 1
ATOM 1030 N N . GLY A 1 146 ? 1.542 0.457 18.148 1.00 97.44 146 GLY A N 1
ATOM 1031 C CA . GLY A 1 146 ? 0.917 1.374 19.087 1.00 97.44 146 GLY A CA 1
ATOM 1032 C C . GLY A 1 146 ? -0.201 2.158 18.425 1.00 97.44 146 GLY A C 1
ATOM 1033 O O . GLY A 1 146 ? -0.813 1.719 17.453 1.00 97.44 146 GLY A O 1
ATOM 1034 N N . SER A 1 147 ? -0.463 3.329 18.961 1.00 97.94 147 SER A N 1
ATOM 1035 C CA . SER A 1 147 ? -1.302 4.353 18.360 1.00 97.94 147 SER A CA 1
ATOM 1036 C C . SER A 1 147 ? -0.478 5.253 17.428 1.00 97.94 147 SER A C 1
ATOM 1038 O O . SER A 1 147 ? 0.743 5.353 17.556 1.00 97.94 147 SER A O 1
ATOM 1040 N N . LEU A 1 148 ? -1.127 5.941 16.485 1.00 97.12 148 LEU A N 1
ATOM 1041 C CA . LEU A 1 148 ? -0.458 6.932 15.633 1.00 97.12 148 LEU A CA 1
ATOM 1042 C C . LEU A 1 148 ? 0.279 8.000 16.448 1.00 97.12 148 LEU A C 1
ATOM 1044 O O . LEU A 1 148 ? 1.362 8.419 16.050 1.00 97.12 148 LEU A O 1
ATOM 1048 N N . GLY A 1 149 ? -0.300 8.425 17.574 1.00 97.50 149 GLY A N 1
ATOM 1049 C CA . GLY A 1 149 ? 0.287 9.413 18.475 1.00 97.50 149 GLY A CA 1
ATOM 1050 C C . GLY A 1 149 ? 1.584 8.934 19.126 1.00 97.50 149 GLY A C 1
ATOM 1051 O O . GLY A 1 149 ? 2.533 9.701 19.226 1.00 97.50 149 GLY A O 1
ATOM 1052 N N . GLU A 1 150 ? 1.661 7.662 19.520 1.00 97.88 150 GLU A N 1
ATOM 1053 C CA . GLU A 1 150 ? 2.884 7.078 20.095 1.00 97.88 150 GLU A CA 1
ATOM 1054 C C . GLU A 1 150 ? 4.001 6.920 19.059 1.00 97.88 150 GLU A C 1
ATOM 1056 O O . GLU A 1 150 ? 5.182 6.932 19.405 1.00 97.88 150 GLU A O 1
ATOM 1061 N N . LEU A 1 151 ? 3.637 6.777 17.782 1.00 97.69 151 LEU A N 1
ATOM 1062 C CA . LEU A 1 151 ? 4.584 6.539 16.698 1.00 97.69 151 LEU A CA 1
ATOM 1063 C C . LEU A 1 151 ? 5.115 7.823 16.049 1.00 97.69 151 LEU A C 1
ATOM 1065 O O . LEU A 1 151 ? 5.974 7.720 15.178 1.00 97.69 151 LEU A O 1
ATOM 1069 N N . THR A 1 152 ? 4.670 9.027 16.435 1.00 96.25 152 THR A N 1
ATOM 1070 C CA . THR A 1 152 ? 5.041 10.261 15.709 1.00 96.25 152 THR A CA 1
ATOM 1071 C C . THR A 1 152 ? 6.546 10.527 15.663 1.00 96.25 152 THR A C 1
ATOM 1073 O O . THR A 1 152 ? 7.029 11.086 14.680 1.00 96.25 152 THR A O 1
ATOM 1076 N N . GLU A 1 153 ? 7.275 10.079 16.687 1.00 93.06 153 GLU A N 1
ATOM 1077 C CA . GLU A 1 153 ? 8.730 10.236 16.829 1.00 93.06 153 GLU A CA 1
ATOM 1078 C C . GLU A 1 153 ? 9.516 8.957 16.474 1.00 93.06 153 GLU A C 1
ATOM 1080 O O . GLU A 1 153 ? 10.726 8.888 16.676 1.00 93.06 153 GLU A O 1
ATOM 1085 N N . ALA A 1 154 ? 8.849 7.922 15.949 1.00 90.56 154 ALA A N 1
ATOM 1086 C CA . ALA A 1 154 ? 9.437 6.596 15.739 1.00 90.56 154 ALA A CA 1
ATOM 1087 C C . ALA A 1 154 ? 10.375 6.491 14.514 1.00 90.56 154 ALA A C 1
ATOM 1089 O O . ALA A 1 154 ? 11.017 5.458 14.320 1.00 90.56 154 ALA A O 1
ATOM 1090 N N . GLY A 1 155 ? 10.491 7.552 13.709 1.00 89.69 155 GLY A N 1
ATOM 1091 C CA . GLY A 1 155 ? 11.381 7.615 12.546 1.00 89.69 155 GLY A CA 1
ATOM 1092 C C . GLY A 1 155 ? 10.739 7.153 11.226 1.00 89.69 155 GLY A C 1
ATOM 1093 O O . GLY A 1 155 ? 9.513 7.091 11.117 1.00 89.69 155 GLY A O 1
ATOM 1094 N N . PRO A 1 156 ? 11.549 6.900 10.179 1.00 93.44 156 PRO A N 1
ATOM 1095 C CA . PRO A 1 156 ? 11.056 6.522 8.857 1.00 93.44 156 PRO A CA 1
ATOM 1096 C C . PRO A 1 156 ? 10.701 5.033 8.773 1.00 93.44 156 PRO A C 1
ATOM 1098 O O . PRO A 1 156 ? 11.288 4.192 9.453 1.00 93.44 156 PRO A O 1
ATOM 1101 N N . GLY A 1 157 ? 9.790 4.694 7.866 1.00 94.50 157 GLY A N 1
ATOM 1102 C CA . GLY A 1 157 ? 9.405 3.315 7.596 1.00 94.50 157 GLY A CA 1
ATOM 1103 C C . GLY A 1 157 ? 8.090 3.228 6.835 1.00 94.50 157 GLY A C 1
ATOM 1104 O O . GLY A 1 157 ? 7.471 4.247 6.525 1.00 94.50 157 GLY A O 1
ATOM 1105 N N . VAL A 1 158 ? 7.653 1.997 6.580 1.00 96.75 158 VAL A N 1
ATOM 1106 C CA . VAL A 1 158 ? 6.313 1.730 6.052 1.00 96.75 158 VAL A CA 1
ATOM 1107 C C . VAL A 1 158 ? 5.329 1.764 7.213 1.00 96.75 158 VAL A C 1
ATOM 1109 O O . VAL A 1 158 ? 5.471 1.009 8.177 1.00 96.75 158 VAL A O 1
ATOM 1112 N N . LEU A 1 159 ? 4.327 2.633 7.124 1.00 98.31 159 LEU A N 1
ATOM 1113 C CA . LEU A 1 159 ? 3.298 2.781 8.146 1.00 98.31 159 LEU A CA 1
ATOM 1114 C C . LEU A 1 159 ? 2.033 2.033 7.731 1.00 98.31 159 LEU A C 1
ATOM 1116 O O . LEU A 1 159 ? 1.477 2.286 6.667 1.00 98.31 159 LEU A O 1
ATOM 1120 N N . VAL A 1 160 ? 1.533 1.171 8.606 1.00 98.56 160 VAL A N 1
ATOM 1121 C CA . VAL A 1 160 ? 0.231 0.518 8.476 1.00 98.56 160 VAL A CA 1
ATOM 1122 C C . VAL A 1 160 ? -0.702 1.113 9.521 1.00 98.56 160 VAL A C 1
ATOM 1124 O O . VAL A 1 160 ? -0.418 1.053 10.712 1.00 98.56 160 VAL A O 1
ATOM 1127 N N . VAL A 1 161 ? -1.818 1.686 9.091 1.00 98.38 161 VAL A N 1
ATOM 1128 C CA . VAL A 1 161 ? -2.808 2.336 9.952 1.00 98.38 161 VAL A CA 1
ATOM 1129 C C . VAL A 1 161 ? -4.112 1.562 9.876 1.00 98.38 161 VAL A C 1
ATOM 1131 O O . VAL A 1 161 ? -4.600 1.253 8.788 1.00 98.38 161 VAL A O 1
ATOM 1134 N N . ALA A 1 162 ? -4.704 1.266 11.030 1.00 97.94 162 ALA A N 1
ATOM 1135 C CA . ALA A 1 162 ? -6.018 0.653 11.087 1.00 97.94 162 ALA A CA 1
ATOM 1136 C C . ALA A 1 162 ? -7.062 1.543 10.401 1.00 97.94 162 ALA A C 1
ATOM 1138 O O . ALA A 1 162 ? -7.037 2.776 10.509 1.00 97.94 162 ALA A O 1
ATOM 1139 N N . GLY A 1 163 ? -8.020 0.897 9.741 1.00 96.06 163 GLY A N 1
ATOM 1140 C CA . GLY A 1 163 ? -9.172 1.584 9.178 1.00 96.06 163 GLY A CA 1
ATOM 1141 C C . GLY A 1 163 ? -9.944 2.387 10.221 1.00 96.06 163 GLY A C 1
ATOM 1142 O O . GLY A 1 163 ? -9.805 2.191 11.434 1.00 96.06 163 GLY A O 1
ATOM 1143 N N . ALA A 1 164 ? -10.736 3.340 9.739 1.00 94.12 164 ALA A N 1
ATOM 1144 C CA . ALA A 1 164 ? -11.608 4.141 10.574 1.00 94.12 164 ALA A CA 1
ATOM 1145 C C . ALA A 1 164 ? -12.475 3.210 11.406 1.00 94.12 164 ALA A C 1
ATOM 1147 O O . ALA A 1 164 ? -13.061 2.282 10.834 1.00 94.12 164 ALA A O 1
ATOM 1148 N N . PRO A 1 165 ? -12.549 3.422 12.739 1.00 81.56 165 PRO A N 1
ATOM 1149 C CA . PRO A 1 165 ? -13.497 2.675 13.535 1.00 81.56 165 PRO A CA 1
ATOM 1150 C C . PRO A 1 165 ? -14.838 2.841 12.840 1.00 81.56 165 PRO A C 1
ATOM 1152 O O . PRO A 1 165 ? -15.206 3.961 12.466 1.00 81.56 165 PRO A O 1
ATOM 1155 N N . ALA A 1 166 ? -15.517 1.717 12.596 1.00 67.25 166 ALA A N 1
ATOM 1156 C CA . ALA A 1 166 ? -16.866 1.770 12.077 1.00 67.25 166 ALA A CA 1
ATOM 1157 C C . ALA A 1 166 ? -17.593 2.773 12.962 1.00 67.25 166 ALA A C 1
ATOM 1159 O O . ALA A 1 166 ? -17.598 2.606 14.185 1.00 67.25 166 ALA A O 1
ATOM 1160 N N . VAL A 1 167 ? -18.107 3.851 12.363 1.00 57.34 167 VAL A N 1
ATOM 1161 C CA . VAL A 1 167 ? -18.988 4.754 13.086 1.00 57.34 167 VAL A CA 1
ATOM 1162 C C . VAL A 1 167 ? -20.123 3.843 13.504 1.00 57.34 167 VAL A C 1
ATOM 1164 O O . VAL A 1 167 ? -20.952 3.466 12.673 1.00 57.34 167 VAL A O 1
ATOM 1167 N N . SER A 1 168 ? -20.099 3.388 14.758 1.00 51.97 168 SER A N 1
ATOM 1168 C CA . SER A 1 168 ? -21.261 2.771 15.344 1.00 51.97 168 SER A CA 1
ATOM 1169 C C . SER A 1 168 ? -22.239 3.919 15.333 1.00 51.97 168 SER A C 1
ATOM 1171 O O . SER A 1 168 ? -22.115 4.902 16.065 1.00 51.97 168 SER A O 1
ATOM 1173 N N . VAL A 1 169 ? -23.130 3.893 14.349 1.00 57.22 169 VAL A N 1
ATOM 1174 C CA . VAL A 1 169 ? -24.237 4.814 14.368 1.00 57.22 169 VAL A CA 1
ATOM 1175 C C . VAL A 1 169 ? -24.985 4.364 15.605 1.00 57.22 169 VAL A C 1
ATOM 1177 O O . VAL A 1 169 ? -25.575 3.282 15.594 1.00 57.22 169 VAL A O 1
ATOM 1180 N N . ALA A 1 170 ? -24.788 5.097 16.708 1.00 69.19 170 ALA A N 1
ATOM 1181 C CA . ALA A 1 170 ? -25.361 4.754 17.995 1.00 69.19 170 ALA A CA 1
ATOM 1182 C C . ALA A 1 170 ? -26.817 4.408 17.728 1.00 69.19 170 ALA A C 1
ATOM 1184 O O . ALA A 1 170 ? -27.489 5.170 17.024 1.00 69.19 170 ALA A O 1
ATOM 1185 N N . ARG A 1 171 ? -27.247 3.220 18.179 1.00 82.38 171 ARG A N 1
ATOM 1186 C CA . ARG A 1 171 ? -28.593 2.725 17.893 1.00 82.38 171 ARG A CA 1
ATOM 1187 C C . ARG A 1 171 ? -29.563 3.873 18.200 1.00 82.38 171 ARG A C 1
ATOM 1189 O O . ARG A 1 171 ? -29.620 4.288 19.360 1.00 82.38 171 ARG A O 1
ATOM 1196 N N . PRO A 1 172 ? -30.284 4.400 17.196 1.00 83.38 172 PRO A N 1
ATOM 1197 C CA . PRO A 1 172 ? -31.266 5.436 17.447 1.00 83.38 172 PRO A CA 1
ATOM 1198 C C . PRO A 1 172 ? -32.320 4.889 18.404 1.00 83.38 172 PRO A C 1
ATOM 1200 O O . PRO A 1 172 ? -32.612 3.689 18.393 1.00 83.38 172 PRO A O 1
ATOM 1203 N N . ASP A 1 173 ? -32.901 5.754 19.228 1.00 90.25 173 ASP A N 1
ATOM 1204 C CA . ASP A 1 173 ? -34.033 5.338 20.047 1.00 90.25 173 ASP A CA 1
ATOM 1205 C C . ASP A 1 173 ? -35.207 4.847 19.172 1.00 90.25 173 ASP A C 1
ATOM 1207 O O . ASP A 1 173 ? -35.301 5.111 17.966 1.00 90.25 173 ASP A O 1
ATOM 1211 N N . ASP A 1 174 ? -36.131 4.107 19.784 1.00 92.69 174 ASP A N 1
ATOM 1212 C CA . ASP A 1 174 ? -37.253 3.504 19.056 1.00 92.69 174 ASP A CA 1
ATOM 1213 C C . ASP A 1 174 ? -38.199 4.554 18.446 1.00 92.69 174 ASP A C 1
ATOM 1215 O O . ASP A 1 174 ? -38.947 4.257 17.512 1.00 92.69 174 ASP A O 1
ATOM 1219 N N . ALA A 1 175 ? -38.187 5.794 18.947 1.00 92.12 175 ALA A N 1
ATOM 1220 C CA . ALA A 1 175 ? -38.934 6.903 18.359 1.00 92.12 175 ALA A CA 1
ATOM 1221 C C . ALA A 1 175 ? -38.301 7.373 17.040 1.00 92.12 175 ALA A C 1
ATOM 1223 O O . ALA A 1 175 ? -39.010 7.568 16.052 1.00 92.12 175 ALA A O 1
ATOM 1224 N N . SER A 1 176 ? -36.977 7.475 16.999 1.00 91.75 176 SER A N 1
ATOM 1225 C CA . SER A 1 176 ? -36.196 7.875 15.830 1.00 91.75 176 SER A CA 1
ATOM 1226 C C . SER A 1 176 ? -36.253 6.816 14.731 1.00 91.75 176 SER A C 1
ATOM 1228 O O . SER A 1 176 ? -36.540 7.143 13.579 1.00 91.75 176 SER A O 1
ATOM 1230 N N . LEU A 1 177 ? -36.095 5.534 15.090 1.00 93.06 177 LEU A N 1
ATOM 1231 C CA . LEU A 1 177 ? -36.261 4.416 14.150 1.00 93.06 177 LEU A CA 1
ATOM 1232 C C . LEU A 1 177 ? -37.661 4.416 13.515 1.00 93.06 177 LEU A C 1
ATOM 1234 O O . LEU A 1 177 ? -37.802 4.214 12.309 1.00 93.06 177 LEU A O 1
ATOM 1238 N N . ARG A 1 178 ? -38.705 4.688 14.310 1.00 93.94 178 ARG A N 1
ATOM 1239 C CA . ARG A 1 178 ? -40.086 4.824 13.819 1.00 93.94 178 ARG A CA 1
ATOM 1240 C C . ARG A 1 178 ? -40.264 5.984 12.859 1.00 93.94 178 ARG A C 1
ATOM 1242 O O . ARG A 1 178 ? -40.878 5.804 11.809 1.00 93.94 178 ARG A O 1
ATOM 1249 N N . ALA A 1 179 ? -39.771 7.160 13.235 1.00 93.38 179 ALA A N 1
ATOM 1250 C CA . ALA A 1 179 ? -39.914 8.369 12.438 1.00 93.38 179 ALA A CA 1
ATOM 1251 C C . ALA A 1 179 ? -39.255 8.210 11.061 1.00 93.38 179 ALA A C 1
ATOM 1253 O O . ALA A 1 179 ? -39.841 8.587 10.049 1.00 93.38 179 ALA A O 1
ATOM 1254 N N . GLU A 1 180 ? -38.079 7.585 11.005 1.00 93.06 180 GLU A N 1
ATOM 1255 C CA . GLU A 1 180 ? -37.364 7.360 9.748 1.00 93.06 180 GLU A CA 1
ATOM 1256 C C . GLU A 1 180 ? -38.062 6.329 8.850 1.00 93.06 180 GLU A C 1
ATOM 1258 O O . GLU A 1 180 ? -38.242 6.576 7.655 1.00 93.06 180 GLU A O 1
ATOM 1263 N N . VAL A 1 181 ? -38.546 5.212 9.414 1.00 94.88 181 VAL A N 1
ATOM 1264 C CA . VAL A 1 181 ? -39.359 4.240 8.658 1.00 94.88 181 VAL A CA 1
ATOM 1265 C C . VAL A 1 181 ? -40.627 4.900 8.106 1.00 94.88 181 VAL A C 1
ATOM 1267 O O . VAL A 1 181 ? -40.946 4.714 6.931 1.00 94.88 181 VAL A O 1
ATOM 1270 N N . ALA A 1 182 ? -41.316 5.717 8.909 1.00 94.25 182 ALA A N 1
ATOM 1271 C CA . ALA A 1 182 ? -42.488 6.466 8.462 1.00 94.25 182 ALA A CA 1
ATOM 1272 C C . ALA A 1 182 ? -42.146 7.472 7.346 1.00 94.25 182 ALA A C 1
ATOM 1274 O O . ALA A 1 182 ? -42.913 7.618 6.396 1.00 94.25 182 ALA A O 1
ATOM 1275 N N . GLY A 1 183 ? -40.978 8.119 7.407 1.00 94.50 183 GLY A N 1
ATOM 1276 C CA . GLY A 1 183 ? -40.489 9.004 6.347 1.00 94.50 183 GLY A CA 1
ATOM 1277 C C . GLY A 1 183 ? -40.314 8.286 5.004 1.00 94.50 183 GLY A C 1
ATOM 1278 O O . GLY A 1 183 ? -40.742 8.792 3.966 1.00 94.50 183 GLY A O 1
ATOM 1279 N N . HIS A 1 184 ? -39.762 7.070 5.015 1.00 93.12 184 HIS A N 1
ATOM 1280 C CA . HIS A 1 184 ? -39.650 6.243 3.809 1.00 93.12 184 HIS A CA 1
ATOM 1281 C C . HIS A 1 184 ? -41.013 5.778 3.270 1.00 93.12 184 HIS A C 1
ATOM 1283 O O . HIS A 1 184 ? -41.199 5.728 2.052 1.00 93.12 184 HIS A O 1
ATOM 1289 N N . GLU A 1 185 ? -41.972 5.480 4.152 1.00 92.81 185 GLU A N 1
ATOM 1290 C CA . GLU A 1 185 ? -43.348 5.126 3.770 1.00 92.81 185 GLU A CA 1
ATOM 1291 C C . GLU A 1 185 ? -44.069 6.281 3.076 1.00 92.81 185 GLU A C 1
ATOM 1293 O O . GLU A 1 185 ? -44.699 6.078 2.039 1.00 92.81 185 GLU A O 1
ATOM 1298 N N . VAL A 1 186 ? -43.918 7.503 3.593 1.00 92.00 186 VAL A N 1
ATOM 1299 C CA . VAL A 1 186 ? -44.432 8.721 2.946 1.00 92.00 186 VAL A CA 1
ATOM 1300 C C . VAL A 1 186 ? -43.795 8.921 1.567 1.00 92.00 186 VAL A C 1
ATOM 1302 O O . VAL A 1 186 ? -44.470 9.341 0.631 1.00 92.00 186 VAL A O 1
ATOM 1305 N N . GLY A 1 187 ? -42.524 8.546 1.411 1.00 84.94 187 GLY A N 1
ATOM 1306 C CA . GLY A 1 187 ? -41.818 8.520 0.127 1.00 84.94 187 GLY A CA 1
ATOM 1307 C C . GLY A 1 187 ? -42.236 7.392 -0.828 1.00 84.94 187 GLY A C 1
ATOM 1308 O O . GLY A 1 187 ? -41.583 7.206 -1.852 1.00 84.94 187 GLY A O 1
ATOM 1309 N N . GLY A 1 188 ? -43.278 6.615 -0.509 1.00 90.31 188 GLY A N 1
ATOM 1310 C CA . GLY A 1 188 ? -43.797 5.533 -1.351 1.00 90.31 188 GLY A CA 1
ATOM 1311 C C . GLY A 1 188 ? -43.060 4.198 -1.209 1.00 90.31 188 GLY A C 1
ATOM 1312 O O . GLY A 1 188 ? -43.348 3.257 -1.949 1.00 90.31 188 GLY A O 1
ATOM 1313 N N . THR A 1 189 ? -42.124 4.078 -0.263 1.00 93.19 189 THR A N 1
ATOM 1314 C CA . THR A 1 189 ? -41.423 2.813 -0.005 1.00 93.19 189 THR A CA 1
ATOM 1315 C C . THR A 1 189 ? -42.305 1.899 0.850 1.00 93.19 189 THR A C 1
ATOM 1317 O O . THR A 1 189 ? -42.739 2.314 1.926 1.00 93.19 189 THR A O 1
ATOM 1320 N N . PRO A 1 190 ? -42.559 0.638 0.454 1.00 95.62 190 PRO A N 1
ATOM 1321 C CA . PRO A 1 190 ? -43.305 -0.293 1.293 1.00 95.62 190 PRO A CA 1
ATOM 1322 C C . PRO A 1 190 ? -42.643 -0.467 2.668 1.00 95.62 190 PRO A C 1
ATOM 1324 O O . PRO A 1 190 ? -41.427 -0.646 2.752 1.00 95.62 190 PRO A O 1
ATOM 1327 N N . ARG A 1 191 ? -43.440 -0.509 3.747 1.00 93.12 191 ARG A N 1
ATOM 1328 C CA . ARG A 1 191 ? -42.976 -0.654 5.149 1.00 93.12 191 ARG A CA 1
ATOM 1329 C C . ARG A 1 191 ? -41.874 -1.703 5.330 1.00 93.12 191 ARG A C 1
ATOM 1331 O O . ARG A 1 191 ? -40.895 -1.487 6.037 1.00 93.12 191 ARG A O 1
ATOM 1338 N N . ARG A 1 192 ? -42.018 -2.859 4.677 1.00 95.12 192 ARG A N 1
ATOM 1339 C CA . ARG A 1 192 ? -41.050 -3.968 4.740 1.00 95.12 192 ARG A CA 1
ATOM 1340 C C . ARG A 1 192 ? -39.657 -3.568 4.240 1.00 95.12 192 ARG A C 1
ATOM 1342 O O . ARG A 1 192 ? -38.646 -3.989 4.810 1.00 95.12 192 ARG A O 1
ATOM 1349 N N . ASP A 1 193 ? -39.616 -2.790 3.169 1.00 94.31 193 ASP A N 1
ATOM 1350 C CA . ASP A 1 193 ? -38.386 -2.387 2.499 1.00 94.31 193 ASP A CA 1
ATOM 1351 C C . ASP A 1 193 ? -37.778 -1.173 3.211 1.00 94.31 193 ASP A C 1
ATOM 1353 O O . ASP A 1 193 ? -36.569 -1.152 3.428 1.00 94.31 193 ASP A O 1
ATOM 1357 N N . ALA A 1 194 ? -38.612 -0.266 3.734 1.00 94.69 194 ALA A N 1
ATOM 1358 C CA . ALA A 1 194 ? -38.202 0.805 4.645 1.00 94.69 194 ALA A CA 1
ATOM 1359 C C . ALA A 1 194 ? -37.503 0.260 5.906 1.00 94.69 194 ALA A C 1
ATOM 1361 O O . ALA A 1 194 ? -36.392 0.671 6.232 1.00 94.69 194 ALA A O 1
ATOM 1362 N N . ILE A 1 195 ? -38.086 -0.750 6.564 1.00 95.44 195 ILE A N 1
ATOM 1363 C CA . ILE A 1 195 ? -37.465 -1.438 7.711 1.00 95.44 195 ILE A CA 1
ATOM 1364 C C . ILE A 1 195 ? -36.117 -2.063 7.323 1.00 95.44 195 ILE A C 1
ATOM 1366 O O . ILE A 1 195 ? -35.175 -2.052 8.112 1.00 95.44 195 ILE A O 1
ATOM 1370 N N . THR A 1 196 ? -36.002 -2.612 6.111 1.00 94.12 196 THR A N 1
ATOM 1371 C CA . THR A 1 196 ? -34.756 -3.227 5.628 1.00 94.12 196 THR A CA 1
ATOM 1372 C C . THR A 1 196 ? -33.673 -2.180 5.353 1.00 94.12 196 THR A C 1
ATOM 1374 O O . THR A 1 196 ? -32.507 -2.420 5.668 1.00 94.12 196 THR A O 1
ATOM 1377 N N . LEU A 1 197 ? -34.044 -1.024 4.799 1.00 88.94 197 LEU A N 1
ATOM 1378 C CA . LEU A 1 197 ? -33.144 0.105 4.553 1.00 88.94 197 LEU A CA 1
ATOM 1379 C C . LEU A 1 197 ? -32.591 0.672 5.864 1.00 88.94 197 LEU A C 1
ATOM 1381 O O . LEU A 1 197 ? -31.374 0.774 6.017 1.00 88.94 197 LEU A O 1
ATOM 1385 N N . VAL A 1 198 ? -33.469 0.945 6.831 1.00 90.62 198 VAL A N 1
ATOM 1386 C CA . VAL A 1 198 ? -33.090 1.455 8.157 1.00 90.62 198 VAL A CA 1
ATOM 1387 C C . VAL A 1 198 ? -32.228 0.428 8.902 1.00 90.62 198 VAL A C 1
ATOM 1389 O O . VAL A 1 198 ? -31.148 0.760 9.380 1.00 90.62 198 VAL A O 1
ATOM 1392 N N . ALA A 1 199 ? -32.609 -0.853 8.911 1.00 89.81 199 ALA A N 1
ATOM 1393 C CA . ALA A 1 199 ? -31.805 -1.913 9.528 1.00 89.81 199 ALA A CA 1
ATOM 1394 C C . ALA A 1 199 ? -30.380 -1.989 8.951 1.00 89.81 199 ALA A C 1
ATOM 1396 O O . ALA A 1 199 ? -29.411 -2.077 9.702 1.00 89.81 199 ALA A O 1
ATOM 1397 N N . ARG A 1 200 ? -30.232 -1.898 7.622 1.00 86.31 200 ARG A N 1
ATOM 1398 C CA . ARG A 1 200 ? -28.914 -1.893 6.966 1.00 86.31 200 ARG A CA 1
ATOM 1399 C C . ARG A 1 200 ? -28.092 -0.659 7.316 1.00 86.31 200 ARG A C 1
ATOM 1401 O O . ARG A 1 200 ? -26.898 -0.794 7.551 1.00 86.31 200 ARG A O 1
ATOM 1408 N N . ARG A 1 201 ? -28.722 0.517 7.357 1.00 83.25 201 ARG A N 1
ATOM 1409 C CA . ARG A 1 201 ? -28.056 1.790 7.659 1.00 83.25 201 ARG A CA 1
ATOM 1410 C C . ARG A 1 201 ? -27.398 1.786 9.038 1.00 83.25 201 ARG A C 1
ATOM 1412 O O . ARG A 1 201 ? -26.278 2.264 9.171 1.00 83.25 201 ARG A O 1
ATOM 1419 N N . TYR A 1 202 ? -28.088 1.238 10.035 1.00 84.88 202 TYR A N 1
ATOM 1420 C CA . TYR A 1 202 ? -27.633 1.218 11.428 1.00 84.88 202 TYR A CA 1
ATOM 1421 C C . TYR A 1 202 ? -26.972 -0.108 11.838 1.00 84.88 202 TYR A C 1
ATOM 1423 O O . TYR A 1 202 ? -26.606 -0.275 12.996 1.00 84.88 202 TYR A O 1
ATOM 1431 N N . GLY A 1 203 ? -26.837 -1.072 10.919 1.00 81.62 203 GLY A N 1
ATOM 1432 C CA . GLY A 1 203 ? -26.300 -2.401 11.231 1.00 81.62 203 GLY A CA 1
ATOM 1433 C C . GLY A 1 203 ? -27.161 -3.208 12.214 1.00 81.62 203 GLY A C 1
ATOM 1434 O O . GLY A 1 203 ? -26.644 -4.083 12.904 1.00 81.62 203 GLY A O 1
ATOM 1435 N N . LEU A 1 204 ? -28.464 -2.920 12.297 1.00 88.31 204 LEU A N 1
ATOM 1436 C CA . LEU A 1 204 ? -29.384 -3.545 13.249 1.00 88.31 204 LEU A CA 1
ATOM 1437 C C . LEU A 1 204 ? -30.054 -4.799 12.661 1.00 88.31 204 LEU A C 1
ATOM 1439 O O . LEU A 1 204 ? -30.354 -4.852 11.463 1.00 88.31 204 LEU A O 1
ATOM 1443 N N . PRO A 1 205 ? -30.391 -5.805 13.489 1.00 90.31 205 PRO A N 1
ATOM 1444 C CA . PRO A 1 205 ? -31.268 -6.894 13.086 1.00 90.31 205 PRO A CA 1
ATOM 1445 C C . PRO A 1 205 ? -32.618 -6.359 12.600 1.00 90.31 205 PRO A C 1
ATOM 1447 O O . PRO A 1 205 ? -33.276 -5.569 13.275 1.00 90.31 205 PRO A O 1
ATOM 1450 N N . ARG A 1 206 ? -33.117 -6.870 11.467 1.00 93.12 206 ARG A N 1
ATOM 1451 C CA . ARG A 1 206 ? -34.422 -6.451 10.913 1.00 93.12 206 ARG A CA 1
ATOM 1452 C C . ARG A 1 206 ? -35.574 -6.587 11.918 1.00 93.12 206 ARG A C 1
ATOM 1454 O O . ARG A 1 206 ? -36.513 -5.797 11.905 1.00 93.12 206 ARG A O 1
ATOM 1461 N N . ARG A 1 207 ? -35.504 -7.604 12.786 1.00 93.19 207 ARG A N 1
ATOM 1462 C CA . ARG A 1 207 ? -36.478 -7.839 13.861 1.00 93.19 207 ARG A CA 1
ATOM 1463 C C . ARG A 1 207 ? -36.508 -6.689 14.867 1.00 93.19 207 ARG A C 1
ATOM 1465 O O . ARG A 1 207 ? -37.582 -6.372 15.355 1.00 93.19 207 ARG A O 1
ATOM 1472 N N . GLU A 1 208 ? -35.367 -6.083 15.164 1.00 91.94 208 GLU A N 1
ATOM 1473 C CA . GLU A 1 208 ? -35.248 -5.005 16.145 1.00 91.94 208 GLU A CA 1
ATOM 1474 C C . GLU A 1 208 ? -35.929 -3.729 15.643 1.00 91.94 208 GLU A C 1
ATOM 1476 O O . GLU A 1 208 ? -36.812 -3.200 16.310 1.00 91.94 208 GLU A O 1
ATOM 1481 N N . VAL A 1 209 ? -35.641 -3.328 14.400 1.00 92.81 209 VAL A N 1
ATOM 1482 C CA . VAL A 1 209 ? -36.314 -2.190 13.750 1.00 92.81 209 VAL A CA 1
ATOM 1483 C C . VAL A 1 209 ? -37.821 -2.443 13.614 1.00 92.81 209 VAL A C 1
ATOM 1485 O O . VAL A 1 209 ? -38.626 -1.549 13.850 1.00 92.81 209 VAL A O 1
ATOM 1488 N N . TYR A 1 210 ? -38.234 -3.676 13.301 1.00 94.06 210 TYR A N 1
ATOM 1489 C CA . TYR A 1 210 ? -39.653 -4.043 13.282 1.00 94.06 210 TYR A CA 1
ATOM 1490 C C . TYR A 1 210 ? -40.323 -3.883 14.657 1.00 94.06 210 TYR A C 1
ATOM 1492 O O . TYR A 1 210 ? -41.426 -3.348 14.734 1.00 94.06 210 TYR A O 1
ATOM 1500 N N . GLN A 1 211 ? -39.673 -4.322 15.740 1.00 93.62 211 GLN A N 1
ATOM 1501 C CA . GLN A 1 211 ? -40.219 -4.189 17.096 1.00 93.62 211 GLN A CA 1
ATOM 1502 C C . GLN A 1 211 ? -40.356 -2.724 17.510 1.00 93.62 211 GLN A C 1
ATOM 1504 O O . GLN A 1 211 ? -41.404 -2.356 18.039 1.00 93.62 211 GLN A O 1
ATOM 1509 N N . ALA A 1 212 ? -39.370 -1.885 17.185 1.00 91.31 212 ALA A N 1
ATOM 1510 C CA . ALA A 1 212 ? -39.453 -0.443 17.400 1.00 91.31 212 ALA A CA 1
ATOM 1511 C C . ALA A 1 212 ? -40.653 0.180 16.663 1.00 91.31 212 ALA A C 1
ATOM 1513 O O . ALA A 1 212 ? -41.310 1.065 17.197 1.00 91.31 212 ALA A O 1
ATOM 1514 N N . VAL A 1 213 ? -40.980 -0.307 15.458 1.00 91.12 213 VAL A N 1
ATOM 1515 C CA . VAL A 1 213 ? -42.112 0.191 14.653 1.00 91.12 213 VAL A CA 1
ATOM 1516 C C . VAL A 1 213 ? -43.476 -0.259 15.178 1.00 91.12 213 VAL A C 1
ATOM 1518 O O . VAL A 1 213 ? -44.447 0.493 15.086 1.00 91.12 213 VAL A O 1
ATOM 1521 N N . VAL A 1 214 ? -43.567 -1.480 15.703 1.00 88.50 214 VAL A N 1
ATOM 1522 C CA . VAL A 1 214 ? -44.843 -2.097 16.102 1.00 88.50 214 VAL A CA 1
ATOM 1523 C C . VAL A 1 214 ? -45.208 -1.820 17.561 1.00 88.50 214 VAL A C 1
ATOM 1525 O O . VAL A 1 214 ? -46.394 -1.760 17.885 1.00 88.50 214 VAL A O 1
ATOM 1528 N N . THR A 1 215 ? -44.222 -1.620 18.434 1.00 75.56 215 THR A N 1
ATOM 1529 C CA . THR A 1 215 ? -44.447 -1.362 19.863 1.00 75.56 215 THR A CA 1
ATOM 1530 C C . THR A 1 215 ? -44.689 0.137 20.074 1.00 75.56 215 THR A C 1
ATOM 1532 O O . THR A 1 215 ? -43.887 0.964 19.639 1.00 75.56 215 THR A O 1
ATOM 1535 N N . ARG A 1 216 ? -45.831 0.497 20.671 1.00 57.62 216 ARG A N 1
ATOM 1536 C CA . ARG A 1 216 ? -46.211 1.885 20.981 1.00 57.62 216 ARG A CA 1
ATOM 1537 C C . ARG A 1 216 ? -45.902 2.235 22.421 1.00 57.62 216 ARG A C 1
ATOM 1539 O O . ARG A 1 216 ? -46.268 1.417 23.291 1.00 57.62 216 ARG A O 1
#

Secondary structure (DSSP, 8-state):
--EEEEEEPPSSSPPHHHHHHHHT-SEEE-TTS-HHHHHHHHHTT-EEEEEESS--HHHHHHHHHTT--EEEE----HHHHHHHHH-S--SSEEEESS--SSGGGGTT--SEEEESS---HHHHHHHH-TTSEEEEE-TTS-EEEEETTTTTTS-SSEEEEPPPPP-------HHHHHHHHHHHHHTT--HHHHHHHHHHHHT--HHHHHHHHH--